Protein AF-0000000087385902 (afdb_homodimer)

pLDDT: mean 85.01, std 11.46, range [42.56, 97.0]

Organism: NCBI:txid433684

Nearest PDB structures (foldseek):
  7mq9-assembly1_LL  TM=7.886E-01  e=2.591E-05  Homo sapiens
  7z8j-assembly1_h  TM=7.420E-01  e=1.724E-04  Homo sapiens
  6zu5-assembly1_SGG  TM=7.483E-01  e=7.343E-04  Paranosema locustae
  4uuy-assembly1_A  TM=5.419E-01  e=6.455E-03  Saccharomyces cerevisiae
  4uuy-assembly1_B  TM=5.210E-01  e=1.260E-02  Saccharomyces cerevisiae

Foldseek 3Di:
DDPDDDDQADQECDADPRDFFQEWDDLDPQWIWTFFQSQKIFICGSVDHNHDTPDMAGHPPSFGWNYWDDPSPQKIWTKTQAQGKIWIDGNVDRYTDDMDRFDPPSGRWTFNYWDDDPFWIWTDTPPDIGIDGVNDPPD/DDDDDDDQADQECDAAPRDFFQEWDDLDPQWIWTFFQSQKIFICGSVDHNHDTPDMAGHPPSFGWNYWDDPSPQKIWTKTQAQGKIWIDGNVDRYTDDMDRFDPPSGRWTFNYWDDDPFWIWTDTPPDIGIDGVNDPPD

Sequence (278 aa):
MIGQLEFVCSLGSQFRRGAGVLDIVFETPFQLLTCGYDTFIRMWDLRLNPRKCVKEWEEPHDCTLYCIQTDGNHMIASGSSYYGVVRFWDKRQSKCLQYFQLCAHPVTSPVYCLQFSSSHLYAALANTLQTLDFSQSLFMIGQLEFVCSLGSQFRRGAGVLDIVFETPFQLLTCGYDTFIRMWDLRLNPRKCVKEWEEPHDCTLYCIQTDGNHMIASGSSYYGVVRFWDKRQSKCLQYFQLCAHPVTSPVYCLQFSSSHLYAALANTLQTLDFSQSLF

InterPro domains:
  IPR001680 WD40 repeat [PF00400] (52-90)
  IPR001680 WD40 repeat [SM00320] (8-45)
  IPR001680 WD40 repeat [SM00320] (50-90)
  IPR015943 WD40/YVTN repeat-like-containing domain superfamily [G3DSA:2.130.10.10] (16-135)
  IPR036322 WD40-repeat-containing domain superfamily [SSF50978] (18-127)
  IPR052301 SCF Complex F-box/Wd Repeat-Containing Protein [PTHR14381] (13-136)

Radius of gyration: 17.72 Å; Cα contacts (8 Å, |Δi|>4): 780; chains: 2; bounding box: 45×49×38 Å

Solvent-accessible surface area (backbone atoms only — not comparable to full-atom values): 14235 Å² total; per-residue (Å²): 97,71,56,49,77,41,83,70,42,48,74,46,86,81,44,50,87,78,37,42,43,35,22,63,40,70,64,45,101,50,30,38,35,36,26,6,57,50,16,36,37,35,31,32,42,67,89,48,66,47,78,50,64,76,45,69,35,65,45,91,77,71,46,31,27,37,19,53,38,66,76,69,70,55,43,36,40,36,16,20,55,50,44,22,29,37,38,33,33,38,72,92,47,70,56,76,68,48,75,44,68,74,46,90,58,87,29,73,36,30,20,37,27,58,46,74,56,98,47,35,38,35,37,30,31,47,41,35,35,33,33,33,39,39,69,57,58,52,111,102,66,57,49,78,42,84,72,43,46,72,45,84,80,44,50,86,77,34,43,43,37,23,62,39,71,63,45,101,48,30,36,37,37,25,6,58,49,15,36,38,35,30,32,40,68,87,50,65,47,76,50,65,77,43,69,34,65,46,92,78,71,45,30,26,37,19,52,38,64,76,71,69,55,43,35,40,36,17,20,55,50,44,22,30,37,37,33,32,37,73,90,48,69,55,77,68,48,74,44,68,76,47,92,56,88,30,75,37,30,18,35,26,58,47,74,56,99,50,35,37,36,38,29,30,47,42,34,34,32,32,33,38,40,72,56,56,52,110

Secondary structure (DSSP, 8-state):
--PEEEEEEE--SS-GGG--EEEEEEEETTEEEEEETTSEEEEEETTS-TTS-SEEEE-TT-PPEEEEEE-SSSEEEEEESSTTEEEEEETTSSSEEEEEES-TTT------EEEE-SSEEEEE-SSEEEEEE--S---/--PEEEEEEE--SS-GGG--EEEEEEEETTEEEEEETTSEEEEEETTS-TTS-SEEEE-TT-PPEEEEEE-SSSEEEEEESSTTEEEEEETTSSSEEEEEES-TTT------EEEE-SSEEEEE-SSEEEEEE--S---

Structure (mmCIF, N/CA/C/O backbone):
data_AF-0000000087385902-model_v1
#
loop_
_entity.id
_entity.type
_entity.pdbx_description
1 polymer 'F-box/WD repeat-containing protein 4'
#
loop_
_atom_site.group_PDB
_atom_site.id
_atom_site.type_symbol
_atom_site.label_atom_id
_atom_site.label_alt_id
_atom_site.label_comp_id
_atom_site.label_asym_id
_atom_site.label_entity_id
_atom_site.label_seq_id
_atom_site.pdbx_PDB_ins_code
_atom_site.Cartn_x
_atom_site.Cartn_y
_atom_site.Cartn_z
_atom_site.occupancy
_atom_site.B_iso_or_equiv
_atom_site.auth_seq_id
_atom_site.auth_comp_id
_atom_site.auth_asym_id
_atom_site.auth_atom_id
_atom_site.pdbx_PDB_model_num
ATOM 1 N N . MET A 1 1 ? 13.781 22.953 0.671 1 42.91 1 MET A N 1
ATOM 2 C CA . MET A 1 1 ? 12.734 22.328 -0.139 1 42.91 1 MET A CA 1
ATOM 3 C C . MET A 1 1 ? 11.508 22.016 0.708 1 42.91 1 MET A C 1
ATOM 5 O O . MET A 1 1 ? 11.547 21.109 1.552 1 42.91 1 MET A O 1
ATOM 9 N N . ILE A 1 2 ? 10.688 22.891 1.088 1 57.94 2 ILE A N 1
ATOM 10 C CA . ILE A 1 2 ? 9.852 22.906 2.285 1 57.94 2 ILE A CA 1
ATOM 11 C C . ILE A 1 2 ? 8.469 22.344 1.96 1 57.94 2 ILE A C 1
ATOM 13 O O . ILE A 1 2 ? 7.816 22.781 1.012 1 57.94 2 ILE A O 1
ATOM 17 N N . GLY A 1 3 ? 8.273 20.969 1.676 1 68.56 3 GLY A N 1
ATOM 18 C CA . GLY A 1 3 ? 6.902 20.5 1.551 1 68.56 3 GLY A CA 1
ATOM 19 C C . GLY A 1 3 ? 6.023 20.906 2.717 1 68.56 3 GLY A C 1
ATOM 20 O O . GLY A 1 3 ? 6.516 21.109 3.83 1 68.56 3 GLY A O 1
ATOM 21 N N . GLN A 1 4 ? 4.848 21.641 2.418 1 81.12 4 GLN A N 1
ATOM 22 C CA . GLN A 1 4 ? 3.883 22.016 3.449 1 81.12 4 GLN A CA 1
ATOM 23 C C . GLN A 1 4 ? 2.996 20.828 3.816 1 81.12 4 GLN A C 1
ATOM 25 O O . GLN A 1 4 ? 2.424 20.172 2.939 1 81.12 4 GLN A O 1
ATOM 30 N N . LEU A 1 5 ? 3.043 20.609 5.109 1 83.31 5 LEU A N 1
ATOM 31 C CA . LEU A 1 5 ? 2.201 19.547 5.641 1 83.31 5 LEU A CA 1
ATOM 32 C C . LEU A 1 5 ? 0.799 20.062 5.949 1 83.31 5 LEU A C 1
ATOM 34 O O . LEU A 1 5 ? 0.644 21.156 6.512 1 83.31 5 LEU A O 1
ATOM 38 N N . GLU A 1 6 ? -0.198 19.328 5.465 1 87.06 6 GLU A N 1
ATOM 39 C CA . GLU A 1 6 ? -1.583 19.688 5.75 1 87.06 6 GLU A CA 1
ATOM 40 C C . GLU A 1 6 ? -2.398 18.469 6.172 1 87.06 6 GLU A C 1
ATOM 42 O O . GLU A 1 6 ? -2.229 17.375 5.621 1 87.06 6 GLU A O 1
ATOM 47 N N . PHE A 1 7 ? -3.205 18.703 7.223 1 86.75 7 PHE A N 1
ATOM 48 C CA . PHE A 1 7 ? -4.191 17.703 7.617 1 86.75 7 PHE A CA 1
ATOM 49 C C . PHE A 1 7 ? -5.336 17.641 6.609 1 86.75 7 PHE A C 1
ATOM 51 O O . PHE A 1 7 ? -5.938 18.672 6.285 1 86.75 7 PHE A O 1
ATOM 58 N N . VAL A 1 8 ? -5.59 16.453 6.09 1 87.5 8 VAL A N 1
ATOM 59 C CA . VAL A 1 8 ? -6.656 16.344 5.102 1 87.5 8 VAL A CA 1
ATOM 60 C C . VAL A 1 8 ? -7.961 15.945 5.789 1 87.5 8 VAL A C 1
ATOM 62 O O . VAL A 1 8 ? -8.969 16.641 5.672 1 87.5 8 VAL A O 1
ATOM 65 N N . CYS A 1 9 ? -7.914 14.773 6.512 1 87 9 CYS A N 1
ATOM 66 C CA . CYS A 1 9 ? -9.117 14.336 7.207 1 87 9 CYS A CA 1
ATOM 67 C C . CYS A 1 9 ? -8.805 13.219 8.195 1 87 9 CYS A C 1
ATOM 69 O O . CYS A 1 9 ? -7.699 12.68 8.195 1 87 9 CYS A O 1
ATOM 71 N N . SER A 1 10 ? -9.836 13.016 9.055 1 87.56 10 SER A N 1
ATOM 72 C CA . SER A 1 10 ? -9.812 11.844 9.914 1 87.56 10 SER A CA 1
ATOM 73 C C . SER A 1 10 ? -10.453 10.641 9.234 1 87.56 10 SER A C 1
ATOM 75 O O . SER A 1 10 ? -11.469 10.773 8.555 1 87.56 10 SER A O 1
ATOM 77 N N . LEU A 1 11 ? -9.82 9.5 9.328 1 84.75 11 LEU A N 1
ATOM 78 C CA . LEU A 1 11 ? -10.328 8.297 8.672 1 84.75 11 LEU A CA 1
ATOM 79 C C . LEU A 1 11 ? -11.094 7.422 9.656 1 84.75 11 LEU A C 1
ATOM 81 O O . LEU A 1 11 ? -11.281 6.227 9.414 1 84.75 11 LEU A O 1
ATOM 85 N N . GLY A 1 12 ? -11.398 7.902 10.711 1 78.25 12 GLY A N 1
ATOM 86 C CA . GLY A 1 12 ? -12.18 7.176 11.695 1 78.25 12 GLY A CA 1
ATOM 87 C C . GLY A 1 12 ? -11.578 7.238 13.094 1 78.25 12 GLY A C 1
ATOM 88 O O . GLY A 1 12 ? -10.391 7.512 13.25 1 78.25 12 GLY A O 1
ATOM 89 N N . SER A 1 13 ? -12.281 7.121 14.156 1 75.75 13 SER A N 1
ATOM 90 C CA . SER A 1 13 ? -11.805 7.176 15.539 1 75.75 13 SER A CA 1
ATOM 91 C C . SER A 1 13 ? -12.266 5.961 16.328 1 75.75 13 SER A C 1
ATOM 93 O O . SER A 1 13 ? -11.68 5.625 17.359 1 75.75 13 SER A O 1
ATOM 95 N N . GLN A 1 14 ? -13.203 5.34 15.914 1 77.62 14 GLN A N 1
ATOM 96 C CA . GLN A 1 14 ? -13.742 4.223 16.688 1 77.62 14 GLN A CA 1
ATOM 97 C C . GLN A 1 14 ? -13.742 2.938 15.859 1 77.62 14 GLN A C 1
ATOM 99 O O . GLN A 1 14 ? -14.789 2.307 15.688 1 77.62 14 GLN A O 1
ATOM 104 N N . PHE A 1 15 ? -12.484 2.555 15.523 1 77.81 15 PHE A N 1
ATOM 105 C CA . PHE A 1 15 ? -12.398 1.356 14.695 1 77.81 15 PHE A CA 1
ATOM 106 C C . PHE A 1 15 ? -12.516 0.099 15.555 1 77.81 15 PHE A C 1
ATOM 108 O O . PHE A 1 15 ? -12.055 0.074 16.703 1 77.81 15 PHE A O 1
ATOM 115 N N . ARG A 1 16 ? -13.086 -0.771 14.906 1 73.75 16 ARG A N 1
ATOM 116 C CA . ARG A 1 16 ? -13.102 -2.098 15.516 1 73.75 16 ARG A CA 1
ATOM 117 C C . ARG A 1 16 ? -11.688 -2.631 15.711 1 73.75 16 ARG A C 1
ATOM 119 O O . ARG A 1 16 ? -10.812 -2.42 14.867 1 73.75 16 ARG A O 1
ATOM 126 N N . ARG A 1 17 ? -11.328 -3.094 16.844 1 69.12 17 ARG A N 1
ATOM 127 C CA . ARG A 1 17 ? -10.039 -3.691 17.188 1 69.12 17 ARG A CA 1
ATOM 128 C C . ARG A 1 17 ? -8.992 -2.619 17.453 1 69.12 17 ARG A C 1
ATOM 130 O O . ARG A 1 17 ? -7.793 -2.904 17.469 1 69.12 17 ARG A O 1
ATOM 137 N N . GLY A 1 18 ? -9.328 -1.421 17.562 1 65.62 18 GLY A N 1
ATOM 138 C CA . GLY A 1 18 ? -8.477 -0.339 18.031 1 65.62 18 GLY A CA 1
ATOM 139 C C . GLY A 1 18 ? -7.527 0.182 16.969 1 65.62 18 GLY A C 1
ATOM 140 O O . GLY A 1 18 ? -6.789 1.142 17.203 1 65.62 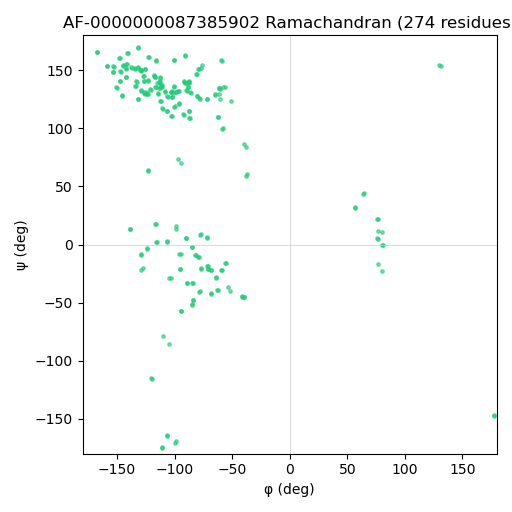18 GLY A O 1
ATOM 141 N N . ALA A 1 19 ? -7.266 -0.594 16.047 1 66.31 19 ALA A N 1
ATOM 142 C CA . ALA A 1 19 ? -6.391 -0.125 14.977 1 66.31 19 ALA A CA 1
ATOM 143 C C . ALA A 1 19 ? -7.152 0.007 13.664 1 66.31 19 ALA A C 1
ATOM 145 O O . ALA A 1 19 ? -8.008 -0.824 13.352 1 66.31 19 ALA A O 1
ATOM 146 N N . GLY A 1 20 ? -6.773 1.18 12.875 1 79.5 20 GLY A N 1
ATOM 147 C CA . GLY A 1 20 ? -7.758 1.452 11.844 1 79.5 20 GLY A CA 1
ATOM 148 C C . GLY A 1 20 ? -7.25 1.162 10.445 1 79.5 20 GLY A C 1
ATOM 149 O O . GLY A 1 20 ? -7.672 0.189 9.812 1 79.5 20 GLY A O 1
ATOM 150 N N . VAL A 1 21 ? -6.371 2.166 9.82 1 87.88 21 VAL A N 1
ATOM 151 C CA . VAL A 1 21 ? -6.176 2.131 8.375 1 87.88 21 VAL A CA 1
ATOM 152 C C . VAL A 1 21 ? -4.816 1.512 8.047 1 87.88 21 VAL A C 1
ATOM 154 O O . VAL A 1 21 ? -3.803 1.876 8.648 1 87.88 21 VAL A O 1
ATOM 157 N N . LEU A 1 22 ? -4.824 0.513 7.195 1 91.75 22 LEU A N 1
ATOM 158 C CA . LEU A 1 22 ? -3.584 -0.114 6.746 1 91.75 22 LEU A CA 1
ATOM 159 C C . LEU A 1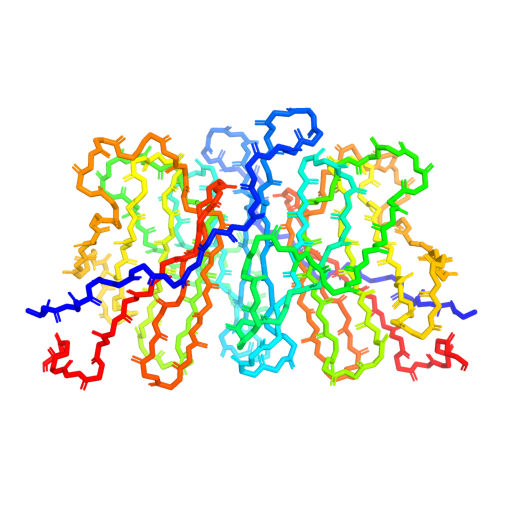 22 ? -3.238 0.319 5.324 1 91.75 22 LEU A C 1
ATOM 161 O O . LEU A 1 22 ? -2.064 0.363 4.953 1 91.75 22 LEU A O 1
ATOM 165 N N . ASP A 1 23 ? -4.242 0.616 4.586 1 94.88 23 ASP A N 1
ATOM 166 C CA . ASP A 1 23 ? -4.02 1.005 3.199 1 94.88 23 ASP A CA 1
ATOM 167 C C . ASP A 1 23 ? -5.133 1.923 2.699 1 94.88 23 ASP A C 1
ATOM 169 O O . ASP A 1 23 ? -6.262 1.859 3.189 1 94.88 23 ASP A O 1
ATOM 173 N N . ILE A 1 24 ? -4.773 2.766 1.712 1 94.25 24 ILE A N 1
ATOM 174 C CA . ILE A 1 24 ? -5.727 3.674 1.084 1 94.25 24 ILE A CA 1
ATOM 175 C C . ILE A 1 24 ? -5.512 3.684 -0.427 1 94.25 24 ILE A C 1
ATOM 177 O O . ILE A 1 24 ? -4.41 3.398 -0.906 1 94.25 24 ILE A O 1
ATOM 181 N N . VAL A 1 25 ? -6.531 3.941 -1.099 1 95.38 25 VAL A N 1
ATOM 182 C CA . VAL A 1 25 ? -6.422 4.148 -2.539 1 95.38 25 VAL A CA 1
ATOM 183 C C . VAL A 1 25 ? -7.504 5.121 -3.006 1 95.38 25 VAL A C 1
ATOM 185 O O . VAL A 1 25 ? -8.656 5.02 -2.592 1 95.38 25 VAL A O 1
ATOM 188 N N . PHE A 1 26 ? -7.098 6.043 -3.826 1 93.12 26 PHE A N 1
ATOM 189 C CA . PHE A 1 26 ? -8.07 6.984 -4.367 1 93.12 26 PHE A CA 1
ATOM 190 C C . PHE A 1 26 ? -8.836 6.367 -5.531 1 93.12 26 PHE A C 1
ATOM 192 O O . PHE A 1 26 ? -8.227 5.863 -6.48 1 93.12 26 PHE A O 1
ATOM 199 N N . GLU A 1 27 ? -10.062 6.445 -5.41 1 93.94 27 GLU A N 1
ATOM 200 C CA . GLU A 1 27 ? -10.922 6.086 -6.535 1 93.94 27 GLU A CA 1
ATOM 201 C C . GLU A 1 27 ? -11.086 7.262 -7.5 1 93.94 27 GLU A C 1
ATOM 203 O O . GLU A 1 27 ? -11.062 7.078 -8.719 1 93.94 27 GLU A O 1
ATOM 208 N N . THR A 1 28 ? -11.367 8.352 -6.98 1 92.75 28 THR A N 1
ATOM 209 C CA . THR A 1 28 ? -11.367 9.664 -7.621 1 92.75 28 THR A CA 1
ATOM 210 C C . THR A 1 28 ? -10.617 10.68 -6.77 1 92.75 28 THR A C 1
ATOM 212 O O . THR A 1 28 ? -10.227 10.391 -5.641 1 92.75 28 THR A O 1
ATOM 215 N N . PRO A 1 29 ? -10.344 11.852 -7.293 1 88.69 29 PRO A N 1
ATOM 216 C CA . PRO A 1 29 ? -9.625 12.836 -6.48 1 88.69 29 PRO A CA 1
ATOM 217 C C . PRO A 1 29 ? -10.328 13.141 -5.164 1 88.69 29 PRO A C 1
ATOM 219 O O . PRO A 1 29 ? -9.695 13.617 -4.215 1 88.69 29 PRO A O 1
ATOM 222 N N . PHE A 1 30 ? -11.594 12.758 -5.078 1 90.56 30 PHE A N 1
ATOM 223 C CA . PHE A 1 30 ? -12.312 13.125 -3.865 1 90.56 30 PHE A CA 1
ATOM 224 C C . PHE A 1 30 ? -12.898 11.891 -3.186 1 90.56 30 PHE A C 1
ATOM 226 O O . PHE A 1 30 ? -13.539 12 -2.141 1 90.56 30 PHE A O 1
ATOM 233 N N . GLN A 1 31 ? -12.734 10.805 -3.775 1 92.75 31 GLN A N 1
ATOM 234 C CA . GLN A 1 31 ? -13.211 9.562 -3.182 1 92.75 31 GLN A CA 1
ATOM 235 C C . GLN A 1 31 ? -12.055 8.641 -2.814 1 92.75 31 GLN A C 1
ATOM 237 O O . GLN A 1 31 ? -11.195 8.352 -3.652 1 92.75 31 GLN A O 1
ATOM 242 N N . LEU A 1 32 ? -12.156 8.195 -1.541 1 93.5 32 LEU A N 1
ATOM 243 C CA . LEU A 1 32 ? -11.055 7.422 -0.985 1 93.5 32 LEU A CA 1
ATOM 244 C C . LEU A 1 32 ? -11.547 6.09 -0.427 1 93.5 32 LEU A C 1
ATOM 246 O O . LEU A 1 32 ? -12.578 6.039 0.25 1 93.5 32 LEU A O 1
ATOM 250 N N . LEU A 1 33 ? -10.875 5.043 -0.81 1 95.19 33 LEU A N 1
ATOM 251 C CA . LEU A 1 33 ? -11.133 3.736 -0.212 1 95.19 33 LEU A CA 1
ATOM 252 C C . LEU A 1 33 ? -10.078 3.404 0.838 1 95.19 33 LEU A C 1
ATOM 254 O O . LEU A 1 33 ? -8.891 3.672 0.639 1 95.19 33 LEU A O 1
ATOM 258 N N . THR A 1 34 ? -10.469 2.896 1.959 1 94.12 34 THR A N 1
ATOM 259 C CA . THR A 1 34 ? -9.547 2.486 3.016 1 94.12 34 THR A CA 1
ATOM 260 C C . THR A 1 34 ? -9.859 1.067 3.482 1 94.12 34 THR A C 1
ATOM 262 O O . THR A 1 34 ? -10.977 0.575 3.287 1 94.12 34 THR A O 1
ATOM 265 N N . CYS A 1 35 ? -8.852 0.41 3.902 1 94.44 35 CYS A N 1
ATOM 266 C CA . CYS A 1 35 ? -9.008 -0.879 4.566 1 94.44 35 CYS A CA 1
ATOM 267 C C . CYS A 1 35 ? -8.023 -1.018 5.723 1 94.44 35 CYS A C 1
ATOM 269 O O . CYS A 1 35 ? -7.086 -0.226 5.848 1 94.44 35 CYS A O 1
ATOM 271 N N . GLY A 1 36 ? -8.367 -2.074 6.57 1 93.62 36 GLY A N 1
ATOM 272 C CA . GLY A 1 36 ? -7.422 -2.225 7.668 1 93.62 36 GLY A CA 1
ATOM 273 C C . GLY A 1 36 ? -7.812 -3.318 8.641 1 93.62 36 GLY A C 1
ATOM 274 O O . GLY A 1 36 ? -8.344 -4.355 8.242 1 93.62 36 GLY A O 1
ATOM 275 N N . TYR A 1 37 ? -7.445 -3.008 9.875 1 90.12 37 TYR A N 1
ATOM 276 C CA . TYR A 1 37 ? -7.523 -3.992 10.945 1 90.12 37 TYR A CA 1
ATOM 277 C C . TYR A 1 37 ? -8.977 -4.281 11.32 1 90.12 37 TYR A C 1
ATOM 279 O O . TYR A 1 37 ? -9.289 -5.355 11.836 1 90.12 37 TYR A O 1
ATOM 287 N N . ASP A 1 38 ? -9.836 -3.402 11 1 88.38 38 ASP A N 1
ATOM 288 C CA . ASP A 1 38 ? -11.219 -3.568 11.445 1 88.38 38 ASP A CA 1
ATOM 289 C C . ASP A 1 38 ? -12 -4.465 10.484 1 88.38 38 ASP A C 1
ATOM 291 O O . ASP A 1 38 ? -13.195 -4.68 10.664 1 88.38 38 ASP A O 1
ATOM 295 N N . THR A 1 39 ? -11.422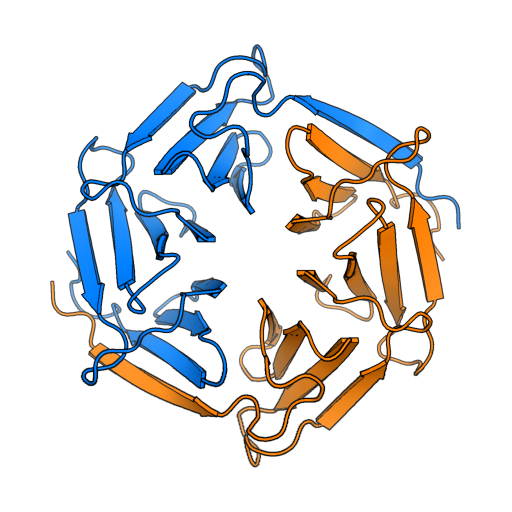 -4.93 9.406 1 92.38 39 THR A N 1
ATOM 296 C CA . THR A 1 39 ? -11.953 -5.926 8.477 1 92.38 39 THR A CA 1
ATOM 297 C C . THR A 1 39 ? -13.008 -5.309 7.566 1 92.38 39 THR A C 1
ATOM 299 O O . THR A 1 39 ? -13.875 -6.016 7.043 1 92.38 39 THR A O 1
ATOM 302 N N . PHE A 1 40 ? -12.945 -4.02 7.445 1 91.56 40 PHE A N 1
ATOM 303 C CA . PHE A 1 40 ? -13.875 -3.324 6.562 1 91.56 40 PHE A CA 1
ATOM 304 C C . PHE A 1 40 ? -13.125 -2.617 5.438 1 91.56 40 PHE A C 1
ATOM 306 O O . PHE A 1 40 ? -12.008 -2.129 5.637 1 91.56 40 PHE A O 1
ATOM 313 N N . ILE A 1 41 ? -13.773 -2.623 4.363 1 94.88 41 ILE A N 1
ATOM 314 C CA . ILE A 1 41 ? -13.461 -1.63 3.34 1 94.88 41 ILE A CA 1
ATOM 315 C C . ILE A 1 41 ? -14.422 -0.45 3.457 1 94.88 41 ILE A C 1
ATOM 317 O O . ILE A 1 41 ? -15.633 -0.64 3.6 1 94.88 41 ILE A O 1
ATOM 321 N N . ARG A 1 42 ? -13.898 0.727 3.449 1 93.06 42 ARG A N 1
ATOM 322 C CA . ARG A 1 42 ? -14.742 1.912 3.551 1 93.06 42 ARG A CA 1
ATOM 323 C C . ARG A 1 42 ? -14.461 2.883 2.406 1 93.06 42 ARG A C 1
ATOM 325 O O . ARG A 1 42 ? -13.312 3.062 2.006 1 93.06 42 ARG A O 1
ATOM 332 N N . MET A 1 43 ? -15.531 3.461 1.92 1 93.06 43 MET A N 1
ATOM 333 C CA . MET A 1 43 ? -15.438 4.543 0.943 1 93.06 43 MET A CA 1
ATOM 334 C C . MET A 1 43 ? -15.758 5.887 1.588 1 93.06 43 MET A C 1
ATOM 336 O O . MET A 1 43 ? -16.797 6.035 2.242 1 93.06 43 MET A O 1
ATOM 340 N N . TRP A 1 44 ? -14.82 6.812 1.391 1 91.62 44 TRP A N 1
ATOM 341 C CA . TRP A 1 44 ? -14.961 8.156 1.94 1 91.62 44 TRP A CA 1
ATOM 342 C C . TRP A 1 44 ? -15.133 9.188 0.827 1 91.62 44 TRP A C 1
ATOM 344 O O . TRP A 1 44 ? -14.5 9.086 -0.225 1 91.62 44 TRP A O 1
ATOM 354 N N . ASP A 1 45 ? -16.016 10.133 1.056 1 91.94 45 ASP A N 1
ATOM 355 C CA . ASP A 1 45 ? -16.094 11.344 0.24 1 91.94 45 ASP A CA 1
ATOM 356 C C . ASP A 1 45 ? -15.461 12.531 0.965 1 91.94 45 ASP A C 1
ATOM 358 O O . ASP A 1 45 ? -16.016 13.031 1.943 1 91.94 45 ASP A O 1
ATOM 362 N N . LEU A 1 46 ? -14.359 12.961 0.461 1 86.69 46 LEU A N 1
ATOM 363 C CA . LEU A 1 46 ? -13.555 13.953 1.161 1 86.69 46 LEU A CA 1
ATOM 364 C C . LEU A 1 46 ? -14.234 15.32 1.125 1 86.69 46 LEU A C 1
ATOM 366 O O . LEU A 1 46 ? -13.859 16.219 1.876 1 86.69 46 LEU A O 1
ATOM 370 N N . ARG A 1 47 ? -15.172 15.492 0.21 1 86.19 47 ARG A N 1
ATOM 371 C CA . ARG A 1 47 ? -15.922 16.75 0.123 1 86.19 47 ARG A CA 1
ATOM 372 C C . ARG A 1 47 ? -16.984 16.828 1.207 1 86.19 47 ARG A C 1
ATOM 374 O O . ARG A 1 47 ? -17.484 17.906 1.521 1 86.19 47 ARG A O 1
ATOM 381 N N . LEU A 1 48 ? -17.312 15.68 1.707 1 82.06 48 LEU A N 1
ATOM 382 C CA . LEU A 1 48 ? -18.344 15.594 2.729 1 82.06 48 LEU A CA 1
ATOM 383 C C . LEU A 1 48 ? -17.734 15.484 4.121 1 82.06 48 LEU A C 1
ATOM 385 O O . LEU A 1 48 ? -16.516 15.578 4.273 1 82.06 48 LEU A O 1
ATOM 389 N N . ASN A 1 49 ? -18.578 15.195 5.199 1 65.31 49 ASN A N 1
ATOM 390 C CA . ASN A 1 49 ? -18.078 15.016 6.559 1 65.31 49 ASN A CA 1
ATOM 391 C C . ASN A 1 49 ? -17.125 13.828 6.652 1 65.31 49 ASN A C 1
ATOM 393 O O . ASN A 1 49 ? -17.531 12.68 6.551 1 65.31 49 ASN A O 1
ATOM 397 N N . PRO A 1 50 ? -15.867 14.102 6.848 1 64.25 50 PRO A N 1
ATOM 398 C CA . PRO A 1 50 ? -14.859 13.039 6.77 1 64.25 50 PRO A CA 1
ATOM 399 C C . PRO A 1 50 ? -14.922 12.078 7.957 1 64.25 50 PRO A C 1
ATOM 401 O O . PRO A 1 50 ? -14.203 11.086 7.988 1 64.25 50 PRO A O 1
ATOM 404 N N . ARG A 1 51 ? -15.953 12.234 8.852 1 69.94 51 ARG A N 1
ATOM 405 C CA . ARG A 1 51 ? -16.031 11.305 9.977 1 69.94 51 ARG A CA 1
ATOM 406 C C . ARG A 1 51 ? -16.953 10.133 9.656 1 69.94 51 ARG A C 1
ATOM 408 O O . ARG A 1 51 ? -16.969 9.133 10.383 1 69.94 51 ARG A O 1
ATOM 415 N N . LYS A 1 52 ? -17.625 10.266 8.5 1 80.56 52 LYS A N 1
ATOM 416 C CA . LYS A 1 52 ? -18.531 9.18 8.109 1 80.56 52 LYS A CA 1
ATOM 417 C C . LYS A 1 52 ? -18.203 8.68 6.707 1 80.56 52 LYS A C 1
ATOM 419 O O . LYS A 1 52 ? -18.094 9.477 5.773 1 80.56 52 LYS A O 1
ATOM 424 N N . CYS A 1 53 ? -18.078 7.375 6.691 1 85.38 53 CYS A N 1
ATOM 425 C CA . CYS A 1 53 ? -17.828 6.816 5.367 1 85.38 53 CYS A CA 1
ATOM 426 C C . CYS A 1 53 ? -19.109 6.73 4.555 1 85.38 53 CYS A C 1
ATOM 428 O O . CYS A 1 53 ? -20.203 6.645 5.117 1 85.38 53 CYS A O 1
ATOM 430 N N . VAL A 1 54 ? -19.094 6.809 3.227 1 89 54 VAL A N 1
ATOM 431 C CA . VAL A 1 54 ? -20.219 6.793 2.301 1 89 54 VAL A CA 1
ATOM 432 C C . VAL A 1 54 ? -20.719 5.363 2.121 1 89 54 VAL A C 1
ATOM 434 O O . VAL A 1 54 ? -21.922 5.129 2.018 1 89 54 VAL A O 1
ATOM 437 N N . LYS A 1 55 ? -19.828 4.461 2.045 1 92 55 LYS A N 1
ATOM 438 C CA . LYS A 1 55 ? -20.125 3.047 1.828 1 92 55 LYS A CA 1
ATOM 439 C C . LYS A 1 55 ? -19.094 2.166 2.533 1 92 55 LYS A C 1
ATOM 441 O O . LYS A 1 55 ? -17.938 2.578 2.732 1 92 55 LYS A O 1
ATOM 446 N N . GLU A 1 56 ? -19.562 1.019 2.934 1 91.56 56 GLU A N 1
ATOM 447 C CA . GLU A 1 56 ? -18.641 0.103 3.588 1 91.56 56 GLU A CA 1
ATOM 448 C C . GLU A 1 56 ? -18.922 -1.346 3.201 1 91.56 56 GLU A C 1
ATOM 450 O O . GLU A 1 56 ? -20.062 -1.696 2.891 1 91.56 56 GLU A O 1
ATOM 455 N N . TRP A 1 57 ? -17.906 -2.174 3.072 1 93.19 57 TRP A N 1
ATOM 456 C CA . TRP A 1 57 ? -17.953 -3.609 2.818 1 93.19 57 TRP A CA 1
ATOM 457 C C . TRP A 1 57 ? -17.25 -4.383 3.93 1 93.19 57 TRP A C 1
ATOM 459 O O . TRP A 1 57 ? -16.141 -4.027 4.336 1 93.19 57 TRP A O 1
ATOM 469 N N . GLU A 1 58 ? -17.875 -5.398 4.379 1 89.44 58 GLU A N 1
ATOM 470 C CA . GLU A 1 58 ? -17.297 -6.184 5.457 1 89.44 58 GLU A CA 1
ATOM 471 C C . GLU A 1 58 ? -16.688 -7.48 4.93 1 89.44 58 GLU A C 1
ATOM 473 O O . GLU A 1 58 ? -17.312 -8.188 4.133 1 89.44 58 GLU A O 1
ATOM 478 N N . GLU A 1 59 ? -15.461 -7.711 5.363 1 88.12 59 GLU A N 1
ATOM 479 C CA . GLU A 1 59 ? -14.82 -8.984 5.059 1 88.12 59 GLU A CA 1
ATOM 480 C C . GLU A 1 59 ? -15.547 -10.148 5.734 1 88.12 59 GLU A C 1
ATOM 482 O O . GLU A 1 59 ? -15.781 -10.117 6.941 1 88.12 59 GLU A O 1
ATOM 487 N N . PRO A 1 60 ? -15.891 -11.18 5.055 1 84.94 60 PRO A N 1
ATOM 488 C CA . PRO A 1 60 ? -16.797 -12.219 5.555 1 84.94 60 PRO A CA 1
ATOM 489 C C . PRO A 1 60 ? -16.188 -13.047 6.68 1 84.94 60 PRO A C 1
ATOM 491 O O . PRO A 1 60 ? -16.906 -13.695 7.441 1 84.94 60 PRO A O 1
ATOM 494 N N . HIS A 1 61 ? -14.898 -13.148 6.883 1 86.31 61 HIS A N 1
ATOM 495 C CA . HIS A 1 61 ? -14.266 -14.039 7.848 1 86.31 61 HIS A CA 1
ATOM 496 C C . HIS A 1 61 ? -13.516 -13.25 8.922 1 86.31 61 HIS A C 1
ATOM 498 O O . HIS A 1 61 ? -12.609 -13.781 9.562 1 86.31 61 HIS A O 1
ATOM 504 N N . ASP A 1 62 ? -13.789 -12.008 9.07 1 83.06 62 ASP A N 1
ATOM 505 C CA . ASP A 1 62 ? -13.195 -11.133 10.078 1 83.06 62 ASP A CA 1
ATOM 506 C C . ASP A 1 62 ? -11.672 -11.117 9.961 1 83.06 62 ASP A C 1
ATOM 508 O O . ASP A 1 62 ? -10.969 -11.109 10.969 1 83.06 62 ASP A O 1
ATOM 512 N N . CYS A 1 63 ? -11.242 -11.281 8.734 1 87 63 CYS A N 1
ATOM 513 C CA . CYS A 1 63 ? -9.812 -11.211 8.469 1 87 63 CYS A CA 1
ATOM 514 C C . CYS A 1 63 ? -9.383 -9.781 8.164 1 87 63 CYS A C 1
ATOM 516 O O . CYS A 1 63 ? -10.07 -9.062 7.434 1 87 63 CYS A O 1
ATOM 518 N N . THR A 1 64 ? -8.359 -9.422 8.812 1 92.62 64 THR A N 1
ATOM 519 C CA . THR A 1 64 ? -7.785 -8.117 8.539 1 92.62 64 THR A CA 1
ATOM 520 C C . THR A 1 64 ? -7.426 -7.98 7.059 1 92.62 64 THR A C 1
ATOM 522 O O . THR A 1 64 ? -6.883 -8.914 6.461 1 92.62 64 THR A O 1
ATOM 525 N N . LEU A 1 65 ? -7.766 -6.836 6.48 1 94.5 65 LEU A N 1
ATOM 526 C CA . LEU A 1 65 ? -7.391 -6.527 5.105 1 94.5 65 LEU A CA 1
ATOM 527 C C . LEU A 1 65 ? -6.117 -5.688 5.066 1 94.5 65 LEU A C 1
ATOM 529 O O . LEU A 1 65 ? -6.098 -4.555 5.555 1 94.5 65 LEU A O 1
ATOM 533 N N . TYR A 1 66 ? -5.168 -6.211 4.414 1 94.12 66 TYR A N 1
ATOM 534 C CA . TYR A 1 66 ? -3.838 -5.609 4.461 1 94.12 66 TYR A CA 1
ATOM 535 C C . TYR A 1 66 ? -3.67 -4.57 3.361 1 94.12 66 TYR A C 1
ATOM 537 O O . TYR A 1 66 ? -2.934 -3.594 3.529 1 94.12 66 TYR A O 1
ATOM 545 N N . CYS A 1 67 ? -4.285 -4.816 2.275 1 96.38 67 CYS A N 1
ATOM 546 C CA . CYS A 1 67 ? -4.109 -3.912 1.147 1 96.38 67 CYS A CA 1
ATOM 547 C C . CYS A 1 67 ? -5.379 -3.84 0.304 1 96.38 67 CYS A C 1
ATOM 549 O O . CYS A 1 67 ? -6.242 -4.711 0.402 1 96.38 67 CYS A O 1
ATOM 551 N N . ILE A 1 68 ? -5.457 -2.781 -0.473 1 97 68 ILE A N 1
ATOM 552 C CA . ILE A 1 68 ? -6.637 -2.529 -1.296 1 97 68 ILE A CA 1
ATOM 553 C C . ILE A 1 68 ? -6.223 -1.822 -2.586 1 97 68 ILE A C 1
ATOM 555 O O . ILE A 1 68 ? -5.305 -1 -2.582 1 97 68 ILE A O 1
ATOM 559 N N . GLN A 1 69 ? -6.836 -2.189 -3.633 1 96.25 69 GLN A N 1
ATOM 560 C CA . GLN A 1 69 ? -6.676 -1.527 -4.922 1 96.25 69 GLN A CA 1
ATOM 561 C C . GLN A 1 69 ? -8.008 -1.456 -5.672 1 96.25 69 GLN A C 1
ATOM 563 O O . GLN A 1 69 ? -8.922 -2.234 -5.398 1 96.25 69 GLN A O 1
ATOM 568 N N . THR A 1 70 ? -8.086 -0.475 -6.562 1 95.25 70 THR A N 1
ATOM 569 C CA . THR A 1 70 ? -9.266 -0.325 -7.406 1 95.25 70 THR A CA 1
ATOM 570 C C . THR A 1 70 ? -8.867 -0.287 -8.883 1 95.25 70 THR A C 1
ATOM 572 O O . THR A 1 70 ? -7.797 0.206 -9.234 1 95.25 70 THR A O 1
ATOM 575 N N . ASP A 1 71 ? -9.758 -0.735 -9.711 1 89.12 71 ASP A N 1
ATOM 576 C CA . ASP A 1 71 ? -9.484 -0.682 -11.141 1 89.12 71 ASP A CA 1
ATOM 577 C C . ASP A 1 71 ? -9.977 0.633 -11.742 1 89.12 71 ASP A C 1
ATOM 579 O O . ASP A 1 71 ? -9.938 0.818 -12.961 1 89.12 71 ASP A O 1
ATOM 583 N N . GLY A 1 72 ? -10.445 1.503 -10.852 1 89.5 72 GLY A N 1
ATOM 584 C CA . GLY A 1 72 ? -10.953 2.785 -11.312 1 89.5 72 GLY A CA 1
ATOM 585 C C . GLY A 1 72 ? -12.375 2.711 -11.836 1 89.5 72 GLY A C 1
ATOM 586 O O . GLY A 1 72 ? -12.922 3.713 -12.297 1 89.5 72 GLY A O 1
ATOM 587 N N . ASN A 1 73 ? -12.906 1.542 -11.797 1 89.31 73 ASN A N 1
ATOM 588 C CA . ASN A 1 73 ? -14.281 1.321 -12.227 1 89.31 73 ASN A CA 1
ATOM 589 C C . ASN A 1 73 ? -15.133 0.754 -11.094 1 89.31 73 ASN A C 1
ATOM 591 O O . ASN A 1 73 ? -15.289 1.391 -10.047 1 89.31 73 ASN A O 1
ATOM 595 N N . HIS A 1 74 ? -15.617 -0.471 -11.25 1 89.38 74 HIS A N 1
ATOM 596 C CA . HIS A 1 74 ? -16.531 -0.993 -10.25 1 89.38 74 HIS A CA 1
ATOM 597 C C . HIS A 1 74 ? -15.867 -2.049 -9.375 1 89.38 74 HIS A C 1
ATOM 599 O O . HIS A 1 74 ? -16.469 -2.541 -8.414 1 89.38 74 HIS A O 1
ATOM 605 N N . MET A 1 75 ? -14.672 -2.293 -9.594 1 89.69 75 MET A N 1
ATOM 606 C CA . MET A 1 75 ? -14.07 -3.443 -8.93 1 89.69 75 MET A CA 1
ATOM 607 C C . MET A 1 75 ? -13.047 -2.992 -7.891 1 89.69 75 MET A C 1
ATOM 609 O O . MET A 1 75 ? -12.25 -2.086 -8.148 1 89.69 75 MET A O 1
ATOM 613 N N . ILE A 1 76 ? -13.117 -3.605 -6.762 1 95.06 76 ILE A N 1
ATOM 614 C CA . ILE A 1 76 ? -12.133 -3.453 -5.695 1 95.06 76 ILE A CA 1
ATOM 615 C C . ILE A 1 76 ? -11.43 -4.785 -5.445 1 95.06 76 ILE A C 1
ATOM 617 O O . ILE A 1 76 ? -12.07 -5.84 -5.445 1 95.06 76 ILE A O 1
ATOM 621 N N . ALA A 1 77 ? -10.172 -4.766 -5.312 1 95.62 77 ALA A N 1
ATOM 622 C CA . ALA A 1 77 ? -9.414 -5.938 -4.879 1 95.62 77 ALA A CA 1
ATOM 623 C C . ALA A 1 77 ? -8.789 -5.711 -3.504 1 95.62 77 ALA A C 1
ATOM 625 O O . ALA A 1 77 ? -8.266 -4.629 -3.227 1 95.62 77 ALA A O 1
ATOM 626 N N . SER A 1 78 ? -8.883 -6.625 -2.631 1 96.44 78 SER A N 1
ATOM 627 C CA . SER A 1 78 ? -8.266 -6.551 -1.312 1 96.44 78 SER A CA 1
ATOM 628 C C . SER A 1 78 ? -7.453 -7.805 -1.01 1 96.44 78 SER A C 1
ATOM 630 O O . SER A 1 78 ? -7.715 -8.867 -1.57 1 96.44 78 SER A O 1
ATOM 632 N N . GLY A 1 79 ? -6.418 -7.602 -0.205 1 95.75 79 GLY A N 1
ATOM 633 C CA . GLY A 1 79 ? -5.605 -8.711 0.255 1 95.75 79 GLY A CA 1
ATOM 634 C C . GLY A 1 79 ? -5.723 -8.961 1.747 1 95.75 79 GLY A C 1
ATOM 635 O O . GLY A 1 79 ? -5.789 -8.016 2.537 1 95.75 79 GLY A O 1
ATOM 636 N N . SER A 1 80 ? -5.684 -10.188 2.088 1 92.44 80 SER A N 1
ATOM 637 C CA . SER A 1 80 ? -5.871 -10.555 3.488 1 92.44 80 SER A CA 1
ATOM 638 C C . SER A 1 80 ? -4.539 -10.617 4.23 1 92.44 80 SER A C 1
ATOM 640 O O . SER A 1 80 ? -3.48 -10.711 3.607 1 92.44 80 SER A O 1
ATOM 642 N N . SER A 1 81 ? -4.723 -10.578 5.613 1 89.06 81 SER A N 1
ATOM 643 C CA . SER A 1 81 ? -3.543 -10.625 6.477 1 89.06 81 SER A CA 1
ATOM 644 C C . SER A 1 81 ? -3.023 -12.055 6.617 1 89.06 81 SER A C 1
ATOM 646 O O . SER A 1 81 ? -1.913 -12.266 7.109 1 89.06 81 SER A O 1
ATOM 648 N N . TYR A 1 82 ? -3.865 -12.992 6.133 1 84.25 82 TYR A N 1
ATOM 649 C CA . TYR A 1 82 ? -3.441 -14.383 6.266 1 84.25 82 TYR A CA 1
ATOM 650 C C . TYR A 1 82 ? -3.83 -15.195 5.035 1 84.25 82 TYR A C 1
ATOM 652 O O . TYR A 1 82 ? -4.738 -14.812 4.293 1 84.25 82 TYR A O 1
ATOM 660 N N . TYR A 1 83 ? -3.074 -16.219 4.727 1 82.38 83 TYR A N 1
ATOM 661 C CA . TYR A 1 83 ? -3.396 -17.312 3.809 1 82.38 83 TYR A CA 1
ATOM 662 C C . TYR A 1 83 ? -3.26 -16.859 2.359 1 82.38 83 TYR A C 1
ATOM 664 O O . TYR A 1 83 ? -3.742 -17.531 1.444 1 82.38 83 TYR A O 1
ATOM 672 N N . GLY A 1 84 ? -2.805 -15.664 2.143 1 89.19 84 GLY A N 1
ATOM 673 C CA . GLY A 1 84 ? -2.572 -15.242 0.772 1 89.19 84 GLY A CA 1
ATOM 674 C C . GLY A 1 84 ? -3.844 -15.164 -0.052 1 89.19 84 GLY A C 1
ATOM 675 O O . GLY A 1 84 ? -3.883 -15.641 -1.188 1 89.19 84 GLY A O 1
ATOM 676 N N . VAL A 1 85 ? -4.852 -14.594 0.541 1 90.94 85 VAL A N 1
ATOM 677 C CA . VAL A 1 85 ? -6.156 -14.555 -0.117 1 90.94 85 VAL A CA 1
ATOM 678 C C . VAL A 1 85 ? -6.398 -13.164 -0.696 1 90.94 85 VAL A C 1
ATOM 680 O O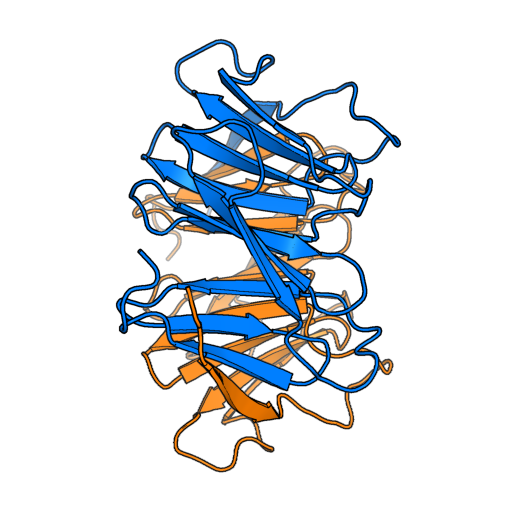 . VAL A 1 85 ? -6.188 -12.156 -0.016 1 90.94 85 VAL A O 1
ATOM 683 N N . VAL A 1 86 ? -6.805 -13.195 -1.98 1 93.25 86 VAL A N 1
ATOM 684 C CA . VAL A 1 86 ? -7.273 -11.984 -2.633 1 93.25 86 VAL A CA 1
ATOM 685 C C . VAL A 1 86 ? -8.789 -12.055 -2.836 1 93.25 86 VAL A C 1
ATOM 687 O O . VAL A 1 86 ? -9.312 -13.07 -3.291 1 93.25 86 VAL A O 1
ATOM 690 N N . ARG A 1 87 ? -9.445 -10.984 -2.457 1 93.62 87 ARG A N 1
ATOM 691 C CA . ARG A 1 87 ? -10.891 -10.906 -2.645 1 93.62 87 ARG A CA 1
ATOM 692 C C . ARG A 1 87 ? -11.258 -9.773 -3.596 1 93.62 87 ARG A C 1
ATOM 694 O O . ARG A 1 87 ? -10.656 -8.695 -3.545 1 93.62 87 ARG A O 1
ATOM 701 N N . PHE A 1 88 ? -12.297 -10.094 -4.359 1 92.88 88 PHE A N 1
ATOM 702 C CA . PHE A 1 88 ? -12.828 -9.086 -5.27 1 92.88 88 PHE A CA 1
ATOM 703 C C . PHE A 1 88 ? -14.211 -8.625 -4.824 1 92.88 88 PHE A C 1
ATOM 705 O O . PHE A 1 88 ? -15.031 -9.445 -4.395 1 92.88 88 PHE A O 1
ATOM 712 N N . TRP A 1 89 ? -14.344 -7.34 -4.926 1 93.56 89 TRP A N 1
ATOM 713 C CA . TRP A 1 89 ? -15.609 -6.715 -4.555 1 93.56 89 TRP A CA 1
ATOM 714 C C . TRP A 1 89 ? -16.172 -5.914 -5.723 1 93.56 89 TRP A C 1
ATOM 716 O O . TRP A 1 89 ? -15.43 -5.312 -6.496 1 93.56 89 TRP A O 1
ATOM 726 N N . ASP A 1 90 ? -17.469 -5.949 -5.887 1 91.81 90 ASP A N 1
ATOM 727 C CA . ASP A 1 90 ? -18.203 -5.07 -6.793 1 91.81 90 ASP A CA 1
ATOM 728 C C . ASP A 1 90 ? -18.859 -3.922 -6.031 1 91.81 90 ASP A C 1
ATOM 730 O O . ASP A 1 90 ? -19.734 -4.148 -5.188 1 91.81 90 ASP A O 1
ATOM 734 N N . LYS A 1 91 ? -18.469 -2.705 -6.336 1 90.25 91 LYS A N 1
ATOM 735 C CA . LYS A 1 91 ? -18.938 -1.524 -5.621 1 90.25 91 LYS A CA 1
ATOM 736 C C . LYS A 1 91 ? -20.469 -1.405 -5.703 1 90.25 91 LYS A C 1
ATOM 738 O O . LYS A 1 91 ? -21.078 -0.703 -4.895 1 90.25 91 LYS A O 1
ATOM 743 N N . ARG A 1 92 ? -21.031 -2.051 -6.723 1 89.06 92 ARG A N 1
ATOM 744 C CA . ARG A 1 92 ? -22.484 -1.999 -6.91 1 89.06 92 ARG A CA 1
ATOM 745 C C . ARG A 1 92 ? -23.188 -3.008 -6.012 1 89.06 92 ARG A C 1
ATOM 747 O O . ARG A 1 92 ? -24.422 -2.982 -5.887 1 89.06 92 ARG A O 1
ATOM 754 N N . GLN A 1 93 ? -22.375 -3.83 -5.406 1 85.31 93 GLN A N 1
ATOM 755 C CA . GLN A 1 93 ? -22.906 -4.84 -4.492 1 85.31 93 GLN A CA 1
ATOM 756 C C . GLN A 1 93 ? -22.297 -4.691 -3.1 1 85.31 93 GLN A C 1
ATOM 758 O O . GLN A 1 93 ? -21.281 -4.004 -2.926 1 85.31 93 G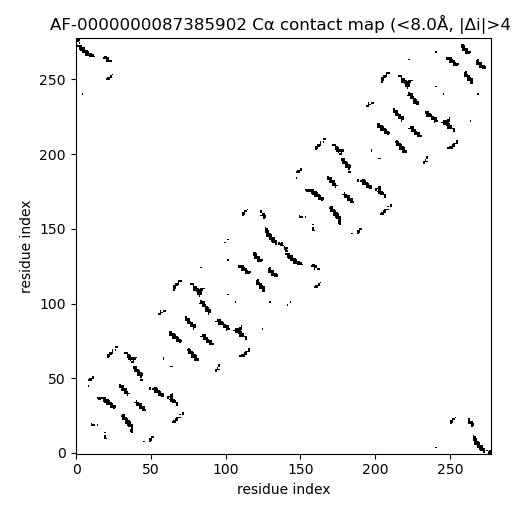LN A O 1
ATOM 763 N N . SER A 1 94 ? -22.984 -5.297 -2.109 1 81.25 94 SER A N 1
ATOM 764 C CA . SER A 1 94 ? -22.469 -5.203 -0.743 1 81.2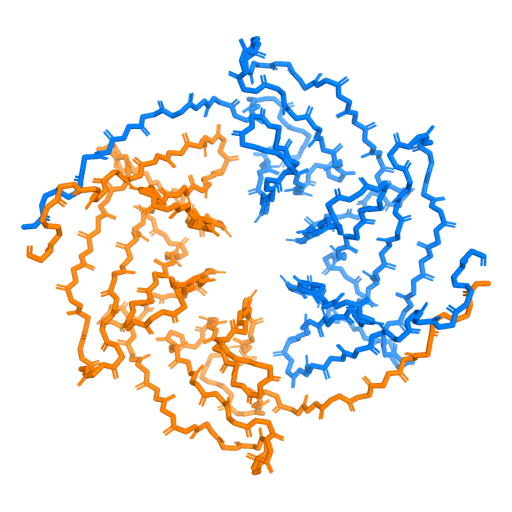5 94 SER A CA 1
ATOM 765 C C . SER A 1 94 ? -21.625 -6.414 -0.38 1 81.25 94 SER A C 1
ATOM 767 O O . SER A 1 94 ? -20.781 -6.344 0.511 1 81.25 94 SER A O 1
ATOM 769 N N . LYS A 1 95 ? -21.844 -7.461 -1.11 1 81.75 95 LYS A N 1
ATOM 770 C CA . LYS A 1 95 ? -21.156 -8.688 -0.713 1 81.75 95 LYS A CA 1
ATOM 771 C C . LYS A 1 95 ? -19.922 -8.93 -1.578 1 81.75 95 LYS A C 1
ATOM 773 O O . LYS A 1 95 ? -19.828 -8.414 -2.693 1 81.75 95 LYS A O 1
ATOM 778 N N . CYS A 1 96 ? -19.031 -9.766 -0.975 1 83.56 96 CYS A N 1
ATOM 779 C CA . CYS A 1 96 ? -17.828 -10.195 -1.683 1 83.56 96 CYS A CA 1
ATOM 780 C C . CYS A 1 96 ? -18.203 -10.977 -2.941 1 83.56 96 CYS A C 1
ATOM 782 O O . CYS A 1 96 ? -19.078 -11.836 -2.91 1 83.56 96 CYS A O 1
ATOM 784 N N . LEU A 1 97 ? -17.547 -10.68 -4.059 1 79.94 97 LEU A N 1
ATOM 785 C CA . LEU A 1 97 ? -17.844 -11.281 -5.352 1 79.94 97 LEU A CA 1
ATOM 786 C C . LEU A 1 97 ? -17.109 -12.609 -5.516 1 79.94 97 LEU A C 1
ATOM 788 O O . LEU A 1 97 ? -17.719 -13.625 -5.867 1 79.94 97 LEU A O 1
ATOM 792 N N . GLN A 1 98 ? -15.844 -12.594 -5.293 1 87 98 GLN A N 1
ATOM 793 C CA . GLN A 1 98 ? -14.992 -13.758 -5.523 1 87 98 GLN A CA 1
ATOM 794 C C . GLN A 1 98 ? -13.703 -13.664 -4.719 1 87 98 GLN A C 1
ATOM 796 O O . GLN A 1 98 ? -13.312 -12.578 -4.281 1 87 98 GLN A O 1
ATOM 801 N N . TYR A 1 99 ? -13.133 -14.867 -4.422 1 89.19 99 TYR A N 1
ATOM 802 C CA . TYR A 1 99 ? -11.828 -14.875 -3.766 1 89.19 99 TYR A CA 1
ATOM 803 C C . TYR A 1 99 ? -10.875 -15.836 -4.465 1 89.19 99 TYR A C 1
ATOM 805 O O . TYR A 1 99 ? -11.312 -16.781 -5.121 1 89.19 99 TYR A O 1
ATOM 813 N N . PHE A 1 100 ? -9.602 -15.531 -4.359 1 87.56 100 PHE A N 1
ATOM 814 C CA . PHE A 1 100 ? -8.539 -16.344 -4.926 1 87.56 100 PHE A CA 1
ATOM 815 C C . PHE A 1 100 ? -7.465 -16.641 -3.887 1 87.56 100 PHE A C 1
ATOM 817 O O . PHE A 1 100 ? -6.992 -15.727 -3.203 1 87.56 100 PHE A O 1
ATOM 824 N N . GLN A 1 101 ? -7.113 -17.875 -3.822 1 87.62 101 GLN A N 1
ATOM 825 C CA . GLN A 1 101 ? -5.945 -18.266 -3.031 1 87.62 101 GLN A CA 1
ATOM 826 C C . GLN A 1 101 ? -4.684 -18.281 -3.887 1 87.62 101 GLN A C 1
ATOM 828 O O . GLN A 1 101 ? -4.594 -19.031 -4.855 1 87.62 101 GLN A O 1
ATOM 833 N N . LEU A 1 102 ? -3.721 -17.391 -3.697 1 85.62 102 LEU A N 1
ATOM 834 C CA . LEU A 1 102 ? -2.559 -17.188 -4.555 1 85.62 102 LEU A CA 1
ATOM 835 C C . LEU A 1 102 ? -1.608 -18.391 -4.473 1 85.62 102 LEU A C 1
ATOM 837 O O . LEU A 1 102 ? -0.815 -18.609 -5.387 1 85.62 102 LEU A O 1
ATOM 841 N N . CYS A 1 103 ? -1.264 -19.016 -3.42 1 68.06 103 CYS A N 1
ATOM 842 C CA . CYS A 1 103 ? -0.42 -20.203 -3.439 1 68.06 103 CYS A CA 1
ATOM 843 C C . CYS A 1 103 ? -1.116 -21.375 -2.76 1 68.06 103 CYS A C 1
ATOM 845 O O . CYS A 1 103 ? -1.95 -21.188 -1.873 1 68.06 103 CYS A O 1
ATOM 847 N N . ALA A 1 104 ? -1.094 -22.562 -3.607 1 57.88 104 ALA A N 1
ATOM 848 C CA . ALA A 1 104 ? -1.737 -23.828 -3.254 1 57.88 104 ALA A CA 1
ATOM 849 C C . ALA A 1 104 ? -1.313 -24.297 -1.861 1 57.88 104 ALA A C 1
ATOM 851 O O . ALA A 1 104 ? -2.055 -25 -1.185 1 57.88 104 ALA A O 1
ATOM 852 N N . HIS A 1 105 ? 0.015 -24.156 -1.457 1 57.81 105 HIS A N 1
ATOM 853 C CA . HIS A 1 105 ? 0.338 -24.75 -0.168 1 57.81 105 HIS A CA 1
ATOM 854 C C . HIS A 1 105 ? 0.073 -23.781 0.975 1 57.81 105 HIS A C 1
ATOM 856 O O . HIS A 1 105 ? 0.232 -22.562 0.812 1 57.81 105 HIS A O 1
ATOM 862 N N . PRO A 1 106 ? -0.435 -24.281 1.997 1 53.78 106 PRO A N 1
ATOM 863 C CA . PRO A 1 106 ? -1.044 -23.203 2.789 1 53.78 106 PRO A CA 1
ATOM 864 C C . PRO A 1 106 ? -0.198 -21.938 2.811 1 53.78 106 PRO A C 1
ATOM 866 O O . PRO A 1 106 ? 0.94 -21.953 3.285 1 53.78 106 PRO A O 1
ATOM 869 N N . VAL A 1 107 ? -0.302 -21.062 1.886 1 59.75 107 VAL A N 1
ATOM 870 C CA . VAL A 1 107 ? 0.44 -19.812 2.002 1 59.75 107 VAL A CA 1
ATOM 871 C C . VAL A 1 107 ? 0.031 -19.094 3.281 1 59.75 107 VAL A C 1
ATOM 873 O O . VAL A 1 107 ? -1.146 -18.766 3.473 1 59.75 107 VAL A O 1
ATOM 876 N N . THR A 1 108 ? 0.789 -19.203 4.324 1 74.75 108 THR A N 1
ATOM 877 C CA . THR A 1 108 ? 0.542 -18.516 5.586 1 74.75 108 THR A CA 1
ATOM 878 C C . THR A 1 108 ? 0.945 -17.047 5.48 1 74.75 108 THR A C 1
ATOM 880 O O . THR A 1 108 ? 0.838 -16.297 6.457 1 74.75 108 THR A O 1
ATOM 883 N N . SER A 1 109 ? 1.242 -16.672 4.227 1 84.19 109 SER A N 1
ATOM 884 C CA . SER A 1 109 ? 1.736 -15.297 4.133 1 84.19 109 SER A CA 1
ATOM 885 C C . SER A 1 109 ? 0.6 -14.312 3.865 1 84.19 109 SER A C 1
ATOM 887 O O . SER A 1 109 ? -0.359 -14.641 3.162 1 84.19 109 SER A O 1
ATOM 889 N N . PRO A 1 110 ? 0.582 -13.148 4.453 1 90.12 110 PRO A N 1
ATOM 890 C CA . PRO A 1 110 ? -0.334 -12.086 4.043 1 90.12 110 PRO A CA 1
ATOM 891 C C . PRO A 1 110 ? -0.139 -11.664 2.588 1 90.12 110 PRO A C 1
ATOM 893 O O . PRO A 1 110 ? 0.882 -11.992 1.979 1 90.12 110 PRO A O 1
ATOM 896 N N . VAL A 1 111 ? -1.132 -11.062 1.989 1 93.19 111 VAL A N 1
ATOM 897 C CA . VAL A 1 111 ? -0.985 -10.281 0.766 1 93.19 111 VAL A CA 1
ATOM 898 C C . VAL A 1 111 ? -0.63 -8.844 1.116 1 93.19 111 VAL A C 1
ATOM 900 O O . VAL A 1 111 ? -1.482 -8.078 1.581 1 93.19 111 VAL A O 1
ATOM 903 N N . TYR A 1 112 ? 0.528 -8.484 0.858 1 91.69 1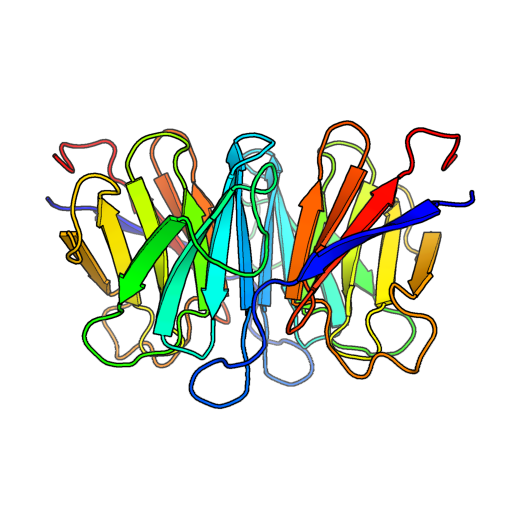12 TYR A N 1
ATOM 904 C CA . TYR A 1 112 ? 1.041 -7.211 1.358 1 91.69 112 TYR A CA 1
ATOM 905 C C . TYR A 1 112 ? 0.649 -6.062 0.435 1 91.69 112 TYR A C 1
ATOM 907 O O . TYR A 1 112 ? 0.476 -4.93 0.884 1 91.69 112 TYR A O 1
ATOM 915 N N . CYS A 1 113 ? 0.597 -6.395 -0.795 1 94.12 113 CYS A N 1
ATOM 916 C CA . CYS A 1 113 ? 0.341 -5.32 -1.748 1 94.12 113 CYS A CA 1
ATOM 917 C C . CYS A 1 113 ? -0.326 -5.859 -3.01 1 94.12 113 CYS A C 1
ATOM 919 O O . CYS A 1 113 ? -0.048 -6.98 -3.434 1 94.12 113 CYS A O 1
ATOM 921 N N . LEU A 1 114 ? -1.152 -5.031 -3.602 1 95.25 114 LEU A N 1
ATOM 922 C CA . LEU A 1 114 ? -1.812 -5.305 -4.875 1 95.25 114 LEU A CA 1
ATOM 923 C C . LEU A 1 114 ? -1.574 -4.168 -5.863 1 95.25 114 LEU A C 1
ATOM 925 O O . LEU A 1 114 ? -1.517 -3 -5.469 1 95.25 114 LEU A O 1
ATOM 929 N N . GLN A 1 115 ? -1.457 -4.566 -7.078 1 92.19 115 GLN A N 1
ATOM 930 C CA . GLN A 1 115 ? -1.354 -3.572 -8.141 1 92.19 115 GLN A CA 1
ATOM 931 C C . GLN A 1 115 ? -2.043 -4.055 -9.414 1 92.19 115 GLN A C 1
ATOM 933 O O . GLN A 1 115 ? -1.709 -5.117 -9.945 1 92.19 115 GLN A O 1
ATOM 938 N N . PHE A 1 116 ? -2.959 -3.15 -9.945 1 90.25 116 PHE A N 1
ATOM 939 C CA . PHE A 1 116 ? -3.643 -3.488 -11.188 1 90.25 116 PHE A CA 1
ATOM 940 C C . PHE A 1 116 ? -2.826 -3.039 -12.391 1 90.25 116 PHE A C 1
ATOM 942 O O . PHE A 1 116 ? -2.195 -1.98 -12.359 1 90.25 116 PHE A O 1
ATOM 949 N N . SER A 1 117 ? -2.846 -3.848 -13.328 1 85.88 117 SER A N 1
ATOM 950 C CA . SER A 1 117 ? -2.607 -3.416 -14.703 1 85.88 117 SER A CA 1
ATOM 951 C C . SER A 1 117 ? -3.877 -3.518 -15.547 1 85.88 117 SER A C 1
ATOM 953 O O . SER A 1 117 ? -4.953 -3.816 -15.016 1 85.88 117 SER A O 1
ATOM 955 N N . SER A 1 118 ? -3.758 -3.27 -16.797 1 83.19 118 SER A N 1
ATOM 956 C CA . SER A 1 118 ? -4.926 -3.334 -17.672 1 83.19 118 SER A CA 1
ATOM 957 C C . SER A 1 118 ? -5.492 -4.75 -17.734 1 83.19 118 SER A C 1
ATOM 959 O O . SER A 1 118 ? -6.707 -4.934 -17.828 1 83.19 118 SER A O 1
ATOM 961 N N . SER A 1 119 ? -4.617 -5.734 -17.547 1 84.62 119 SER A N 1
ATOM 962 C CA . SER A 1 119 ? -5.105 -7.094 -17.75 1 84.62 119 SER A CA 1
ATOM 963 C C . SER A 1 119 ? -4.777 -7.988 -16.562 1 84.62 119 SER A C 1
ATOM 965 O O . SER A 1 119 ? -5.27 -9.117 -16.469 1 84.62 119 SER A O 1
ATOM 967 N N . HIS A 1 120 ? -3.992 -7.504 -15.648 1 90 120 HIS A N 1
ATOM 968 C CA . HIS A 1 120 ? -3.504 -8.367 -14.586 1 90 120 HIS A CA 1
ATOM 969 C C . HIS A 1 120 ? -3.633 -7.691 -13.227 1 90 120 HIS A C 1
ATOM 971 O O . HIS A 1 120 ? -3.738 -6.465 -13.141 1 90 120 HIS A O 1
ATOM 977 N N . LEU A 1 121 ? -3.785 -8.516 -12.234 1 92.88 121 LEU A N 1
ATOM 978 C CA . LEU A 1 121 ? -3.605 -8.086 -10.852 1 92.88 121 LEU A CA 1
ATOM 979 C C . LEU A 1 121 ? -2.355 -8.719 -10.242 1 92.88 121 LEU A C 1
ATOM 981 O O . LEU A 1 121 ? -2.246 -9.938 -10.172 1 92.88 121 LEU A O 1
ATOM 985 N N . TYR A 1 122 ? -1.439 -7.848 -9.891 1 92.69 122 TYR A N 1
ATOM 986 C CA . TYR A 1 122 ? -0.224 -8.312 -9.234 1 92.69 122 TYR A CA 1
ATOM 987 C C . TYR A 1 122 ? -0.396 -8.328 -7.719 1 92.69 122 TYR A C 1
ATOM 989 O O . TYR A 1 122 ? -0.98 -7.402 -7.145 1 92.69 122 TYR A O 1
ATOM 997 N N . ALA A 1 123 ? 0.104 -9.367 -7.074 1 94.06 123 ALA A N 1
ATOM 998 C CA . ALA A 1 123 ? 0.011 -9.539 -5.629 1 94.06 123 ALA A CA 1
ATOM 999 C C . ALA A 1 123 ? 1.365 -9.914 -5.031 1 94.06 123 ALA A C 1
ATOM 1001 O O . ALA A 1 123 ? 1.992 -10.891 -5.461 1 94.06 123 ALA A O 1
ATOM 1002 N N . ALA A 1 124 ? 1.749 -9.133 -4.09 1 92.75 124 ALA A N 1
ATOM 1003 C CA . ALA A 1 124 ? 3.01 -9.414 -3.412 1 92.75 124 ALA A CA 1
ATOM 1004 C C . ALA A 1 124 ? 2.771 -10.141 -2.094 1 92.75 124 ALA A C 1
ATOM 1006 O O . ALA A 1 124 ? 1.947 -9.719 -1.281 1 92.75 124 ALA A O 1
ATOM 1007 N N . LEU A 1 125 ? 3.514 -11.172 -1.958 1 90 125 LEU A N 1
ATOM 1008 C CA . LEU A 1 125 ? 3.59 -11.891 -0.689 1 90 125 LEU A CA 1
ATOM 1009 C C . LEU A 1 125 ? 4.922 -11.625 0.005 1 90 125 LEU A C 1
ATOM 1011 O O . LEU A 1 125 ? 5.633 -10.68 -0.345 1 90 125 LEU A O 1
ATOM 1015 N N . ALA A 1 126 ? 5.266 -12.383 0.94 1 84.5 126 ALA A N 1
ATOM 1016 C CA . ALA A 1 126 ? 6.477 -12.117 1.712 1 84.5 126 ALA A CA 1
ATOM 1017 C C . ALA A 1 126 ? 7.715 -12.18 0.824 1 84.5 126 ALA A C 1
ATOM 1019 O O . ALA A 1 126 ? 8.609 -11.344 0.937 1 84.5 126 ALA A O 1
ATOM 1020 N N . ASN A 1 127 ? 7.711 -13.18 -0.131 1 85.38 127 ASN A N 1
ATOM 1021 C CA . ASN A 1 127 ? 8.938 -13.344 -0.91 1 85.38 127 ASN A CA 1
ATOM 1022 C C . ASN A 1 127 ? 8.633 -13.602 -2.383 1 85.38 127 ASN A C 1
ATOM 1024 O O . ASN A 1 127 ? 9.508 -14.031 -3.137 1 85.38 127 ASN A O 1
ATOM 1028 N N . THR A 1 128 ? 7.41 -13.367 -2.75 1 87.44 128 THR A N 1
ATOM 1029 C CA . THR A 1 128 ? 7.062 -13.672 -4.133 1 87.44 128 THR A CA 1
ATOM 1030 C C . THR A 1 128 ? 6.062 -12.656 -4.676 1 87.44 128 THR A C 1
ATOM 1032 O O . THR A 1 128 ? 5.301 -12.055 -3.914 1 87.44 128 THR A O 1
ATOM 1035 N N . LEU A 1 129 ? 6.188 -12.578 -5.984 1 90.62 129 LEU A N 1
ATOM 1036 C CA . LEU A 1 129 ? 5.203 -11.828 -6.754 1 90.62 129 LEU A CA 1
ATOM 1037 C C . LEU A 1 129 ? 4.367 -12.758 -7.625 1 90.62 129 LEU A C 1
ATOM 1039 O O . LEU A 1 129 ? 4.91 -13.555 -8.383 1 90.62 129 LEU A O 1
ATOM 1043 N N . GLN A 1 130 ? 3.061 -12.656 -7.402 1 92 130 GLN A N 1
ATOM 1044 C CA . GLN A 1 130 ? 2.117 -13.453 -8.188 1 92 130 GLN A CA 1
ATOM 1045 C C . GLN A 1 130 ? 1.211 -12.555 -9.023 1 92 130 GLN A C 1
ATOM 1047 O O . GLN A 1 130 ? 1.067 -11.367 -8.742 1 92 130 GLN A O 1
ATOM 1052 N N . THR A 1 131 ? 0.66 -13.164 -10.062 1 91.25 131 THR A N 1
ATOM 1053 C CA . THR A 1 131 ? -0.265 -12.398 -10.891 1 91.25 131 THR A CA 1
ATOM 1054 C C . THR A 1 131 ? -1.535 -13.195 -11.164 1 91.25 131 THR A C 1
ATOM 1056 O O . THR A 1 131 ? -1.495 -14.422 -11.258 1 91.25 131 THR A O 1
ATOM 1059 N N . LEU A 1 132 ? -2.584 -12.469 -11.117 1 90.19 132 LEU A N 1
ATOM 1060 C CA . LEU A 1 132 ? -3.879 -12.992 -11.531 1 90.19 132 LEU A CA 1
ATOM 1061 C C . LEU A 1 132 ? -4.301 -12.398 -12.875 1 90.19 132 LEU A C 1
ATOM 1063 O O . LEU A 1 132 ? -4.48 -11.188 -12.984 1 90.19 132 LEU A O 1
ATOM 1067 N N . ASP A 1 133 ? -4.391 -13.219 -13.883 1 87.94 133 ASP A N 1
ATOM 1068 C CA . ASP A 1 133 ? -4.832 -12.789 -15.211 1 87.94 133 ASP A CA 1
ATOM 1069 C C . ASP A 1 133 ? -6.352 -12.867 -15.336 1 87.94 133 ASP A C 1
ATOM 1071 O O . ASP A 1 133 ? -6.938 -13.945 -15.195 1 87.94 133 ASP A O 1
ATOM 1075 N N . PHE A 1 134 ? -7 -11.766 -15.5 1 76 134 PHE A N 1
ATOM 1076 C CA . PHE A 1 134 ? -8.453 -11.797 -15.602 1 76 134 PHE A CA 1
ATOM 1077 C C . PHE A 1 134 ? -8.906 -11.328 -16.984 1 76 134 PHE A C 1
ATOM 1079 O O . PHE A 1 134 ? -10.086 -11.016 -17.172 1 76 134 PHE A O 1
ATOM 1086 N N . SER A 1 135 ? -7.887 -11.039 -17.797 1 67.56 135 SER A N 1
ATOM 1087 C CA . SER A 1 135 ? -8.273 -10.695 -19.156 1 67.56 135 SER A CA 1
ATOM 1088 C C . SER A 1 135 ? -9.422 -11.57 -19.656 1 67.56 135 SER A C 1
ATOM 1090 O O . SER A 1 135 ? -10.219 -11.156 -20.484 1 67.56 135 SER A O 1
ATOM 1092 N N . GLN A 1 136 ? -9.234 -12.734 -19.391 1 59.38 136 GLN A N 1
ATOM 1093 C CA . GLN A 1 136 ? -10.383 -13.523 -19.828 1 59.38 136 GLN A CA 1
ATOM 1094 C C . GLN A 1 136 ? -11.555 -13.352 -18.859 1 59.38 136 GLN A C 1
ATOM 1096 O O . GLN A 1 136 ? -11.367 -12.938 -17.719 1 59.38 136 GLN A O 1
ATOM 1101 N N . SER A 1 137 ? -12.961 -13.5 -19.094 1 53.66 137 SER A N 1
ATOM 1102 C CA . SER A 1 137 ? -14.289 -13.18 -18.578 1 53.66 137 SER A CA 1
ATOM 1103 C C . SER A 1 137 ? -14.328 -13.258 -17.062 1 53.66 137 SER A C 1
ATOM 1105 O O . SER A 1 137 ? -14.281 -14.352 -16.5 1 53.66 137 SER A O 1
ATOM 1107 N N . LEU A 1 138 ? -13.523 -12.492 -16.422 1 48.78 138 LEU A N 1
ATOM 1108 C CA . LEU A 1 138 ? -13.914 -12.562 -15.016 1 48.78 138 LEU A CA 1
ATOM 1109 C C . LEU A 1 138 ? -15.438 -12.547 -14.875 1 48.78 138 LEU A C 1
ATOM 1111 O O . LEU A 1 138 ? -15.984 -13.086 -13.914 1 48.78 138 LEU A O 1
ATOM 1115 N N . PHE A 1 139 ? -15.945 -11.547 -15.727 1 42.62 139 PHE A N 1
ATOM 1116 C CA . PHE A 1 139 ? -17.406 -11.508 -15.797 1 42.62 139 PHE A CA 1
ATOM 1117 C C . PHE A 1 139 ? -17.906 -12.266 -17.016 1 42.62 139 PHE A C 1
ATOM 1119 O O . PHE A 1 139 ? -17.234 -12.336 -18.031 1 42.62 139 PHE A O 1
ATOM 1126 N N . MET B 1 1 ? -15.664 -17.656 -12.992 1 43.38 1 MET B N 1
ATOM 1127 C CA . MET B 1 1 ? -14.852 -16.453 -13.188 1 43.38 1 MET B CA 1
ATOM 1128 C C . MET B 1 1 ? -13.375 -16.75 -12.945 1 43.38 1 MET B C 1
ATOM 1130 O O . MET B 1 1 ? -12.961 -16.969 -11.805 1 43.38 1 MET B O 1
ATOM 1134 N N . ILE B 1 2 ? -12.641 -17.359 -13.789 1 58.06 2 ILE B N 1
ATOM 1135 C CA . ILE B 1 2 ? -11.469 -18.188 -13.508 1 58.06 2 ILE B CA 1
ATOM 1136 C C . ILE B 1 2 ? -10.203 -17.359 -13.68 1 58.06 2 ILE B C 1
ATOM 1138 O O . ILE B 1 2 ? -10.008 -16.703 -14.703 1 58.06 2 ILE B O 1
ATOM 1142 N N . GLY B 1 3 ? -9.82 -16.391 -12.75 1 69.12 3 GLY B N 1
ATOM 1143 C CA . GLY B 1 3 ? -8.492 -15.805 -12.883 1 69.12 3 GLY B CA 1
ATOM 1144 C C . GLY B 1 3 ? -7.383 -16.828 -12.766 1 69.12 3 GLY B C 1
ATOM 1145 O O . GLY B 1 3 ? -7.555 -17.875 -12.133 1 69.12 3 GLY B O 1
ATOM 1146 N N . GLN B 1 4 ? -6.453 -16.891 -13.844 1 81.5 4 GLN B N 1
ATOM 1147 C CA . GLN B 1 4 ? -5.289 -17.766 -13.789 1 81.5 4 GLN B CA 1
ATOM 1148 C C . GLN B 1 4 ? -4.176 -17.156 -12.945 1 81.5 4 GLN B C 1
ATOM 1150 O O . GLN B 1 4 ? -3.799 -16 -13.148 1 81.5 4 GLN B O 1
ATOM 1155 N N . LEU B 1 5 ? -3.809 -18 -12.016 1 83.81 5 LEU B N 1
ATOM 1156 C CA . LEU B 1 5 ? -2.707 -17.594 -11.148 1 83.81 5 LEU B CA 1
ATOM 1157 C C . LEU B 1 5 ? -1.363 -17.969 -11.766 1 83.81 5 LEU B C 1
ATOM 1159 O O . LEU B 1 5 ? -1.204 -19.062 -12.297 1 83.81 5 LEU B O 1
ATOM 1163 N N . GLU B 1 6 ? -0.457 -16.984 -11.781 1 87.31 6 GLU B N 1
ATOM 1164 C CA . GLU B 1 6 ? 0.886 -17.25 -12.297 1 87.31 6 GLU B CA 1
ATOM 1165 C C . GLU B 1 6 ? 1.95 -16.672 -11.367 1 87.31 6 GLU B C 1
ATOM 1167 O O . GLU B 1 6 ? 1.781 -15.578 -10.82 1 87.31 6 GLU B O 1
ATOM 1172 N N . PHE B 1 7 ? 2.98 -17.5 -11.156 1 87.19 7 PHE B N 1
ATOM 1173 C CA . PHE B 1 7 ? 4.164 -17.016 -10.461 1 87.19 7 PHE B CA 1
ATOM 1174 C C . PHE B 1 7 ? 4.969 -16.062 -11.336 1 87.19 7 PHE B C 1
ATOM 1176 O O . PHE B 1 7 ? 5.301 -16.406 -12.477 1 87.19 7 PHE B O 1
ATOM 1183 N N . VAL B 1 8 ? 5.234 -14.867 -10.82 1 87.56 8 VAL B N 1
ATOM 1184 C CA . VAL B 1 8 ? 5.98 -13.906 -11.625 1 87.56 8 VAL B CA 1
ATOM 1185 C C . VAL B 1 8 ? 7.469 -13.992 -11.297 1 87.56 8 VAL B C 1
ATOM 1187 O O . VAL B 1 8 ? 8.297 -14.219 -12.188 1 87.56 8 VAL B O 1
ATOM 1190 N N . CYS B 1 9 ? 7.785 -13.797 -9.969 1 87.12 9 CYS B N 1
ATOM 1191 C CA . CYS B 1 9 ? 9.188 -13.875 -9.57 1 87.12 9 CYS B CA 1
ATOM 1192 C C . CYS B 1 9 ? 9.32 -13.945 -8.055 1 87.12 9 CYS B C 1
ATOM 1194 O O . CYS B 1 9 ? 8.344 -13.742 -7.332 1 87.12 9 CYS B O 1
ATOM 1196 N N . SER B 1 10 ? 10.578 -14.328 -7.695 1 87.75 10 SER B N 1
ATOM 1197 C CA . SER B 1 10 ? 10.969 -14.227 -6.293 1 87.75 10 SER B CA 1
ATOM 1198 C C . SER B 1 10 ? 11.547 -12.852 -5.977 1 87.75 10 SER B C 1
ATOM 1200 O O . SER B 1 10 ? 12.297 -12.289 -6.781 1 87.75 10 SER B O 1
ATOM 1202 N N . LEU B 1 11 ? 11.133 -12.273 -4.867 1 84.81 11 LEU B N 1
ATOM 1203 C CA . LEU B 1 11 ? 11.594 -10.938 -4.496 1 84.81 11 LEU B CA 1
ATOM 1204 C C . LEU B 1 11 ? 12.727 -11.016 -3.477 1 84.81 11 LEU B C 1
ATOM 1206 O O . LEU B 1 11 ? 12.969 -10.055 -2.74 1 84.81 11 LEU B O 1
ATOM 1210 N N . GLY B 1 12 ? 13.273 -12.062 -3.344 1 78.06 12 GLY B N 1
ATOM 1211 C CA . GLY B 1 12 ? 14.391 -12.242 -2.438 1 78.06 12 GLY B CA 1
ATOM 1212 C C . GLY B 1 12 ? 14.227 -13.422 -1.505 1 78.06 12 GLY B C 1
ATOM 1213 O O . GLY B 1 12 ? 13.109 -13.898 -1.288 1 78.06 12 GLY B O 1
ATOM 1214 N N . SER B 1 13 ? 15.211 -14.047 -0.973 1 75.69 13 SER B N 1
ATOM 1215 C CA . SER B 1 13 ? 15.156 -15.195 -0.078 1 75.69 13 SER B CA 1
ATOM 1216 C C . SER B 1 13 ? 15.984 -14.961 1.18 1 75.69 13 SER B C 1
ATOM 1218 O O . SER B 1 13 ? 15.758 -15.602 2.211 1 75.69 13 SER B O 1
ATOM 1220 N N . GLN B 1 14 ? 16.859 -14.141 1.14 1 77.75 14 GLN B N 1
ATOM 1221 C CA . GLN B 1 14 ? 17.734 -13.945 2.289 1 77.75 14 GLN B CA 1
ATOM 1222 C C . GLN B 1 14 ? 17.703 -12.492 2.762 1 77.75 14 GLN B C 1
ATOM 1224 O O . GLN B 1 14 ? 18.734 -11.836 2.834 1 77.75 14 GLN B O 1
ATOM 1229 N N . PHE B 1 15 ? 16.469 -12.125 3.215 1 78.25 15 PHE B N 1
ATOM 1230 C CA . PHE B 1 15 ? 16.328 -10.734 3.645 1 78.25 15 PHE B CA 1
ATOM 1231 C C . PHE B 1 15 ? 16.875 -10.555 5.059 1 78.25 15 PHE B C 1
ATOM 1233 O O . PHE B 1 15 ? 16.766 -11.461 5.891 1 78.25 15 PHE B O 1
ATOM 1240 N N . ARG B 1 16 ? 17.359 -9.445 5.176 1 73.94 16 ARG B N 1
ATOM 1241 C CA . ARG B 1 16 ? 17.75 -9.039 6.527 1 73.94 16 ARG B CA 1
ATOM 1242 C C . ARG B 1 16 ? 16.531 -9.031 7.457 1 73.94 16 ARG B C 1
ATOM 1244 O O . ARG B 1 16 ? 15.43 -8.672 7.043 1 73.94 16 ARG B O 1
ATOM 1251 N N . ARG B 1 17 ? 16.625 -9.57 8.609 1 71.12 17 ARG B N 1
ATOM 1252 C CA . ARG B 1 17 ? 15.594 -9.609 9.641 1 71.12 17 ARG B CA 1
ATOM 1253 C C . ARG B 1 17 ? 14.531 -10.656 9.312 1 71.12 17 ARG B C 1
ATOM 1255 O O . ARG B 1 17 ? 13.438 -10.633 9.875 1 71.12 17 ARG B O 1
ATOM 1262 N N . GLY B 1 18 ? 14.719 -11.484 8.391 1 65.56 18 GLY B N 1
ATOM 1263 C CA . GLY B 1 18 ? 13.906 -12.656 8.109 1 65.56 18 GLY B CA 1
ATOM 1264 C C . GLY B 1 18 ? 12.602 -12.32 7.41 1 65.56 18 GLY B C 1
ATOM 1265 O O . GLY B 1 18 ? 11.789 -13.211 7.145 1 65.56 18 GLY B O 1
ATOM 1266 N N . ALA B 1 19 ? 12.25 -11.156 7.465 1 67.44 19 ALA B N 1
ATOM 1267 C CA . ALA B 1 19 ? 11.008 -10.789 6.781 1 67.44 19 ALA B CA 1
ATOM 1268 C C . ALA B 1 19 ? 11.281 -9.828 5.629 1 67.44 19 ALA B C 1
ATOM 1270 O O . ALA B 1 19 ? 12.133 -8.938 5.742 1 67.44 19 ALA B O 1
ATOM 1271 N N . GLY B 1 20 ? 10.508 -10.102 4.426 1 79.12 20 GLY B N 1
ATOM 1272 C CA . GLY B 1 20 ? 11.039 -9.422 3.254 1 79.12 20 GLY B CA 1
ATOM 1273 C C . GLY B 1 20 ? 10.211 -8.219 2.832 1 79.12 20 GLY B C 1
ATOM 1274 O O . GLY B 1 20 ? 10.547 -7.082 3.168 1 79.12 20 GLY B O 1
ATOM 1275 N N . VAL B 1 21 ? 9.078 -8.453 1.969 1 87.62 21 VAL B N 1
ATOM 1276 C CA . VAL B 1 21 ? 8.484 -7.352 1.217 1 87.62 21 VAL B CA 1
ATOM 1277 C C . VAL B 1 21 ? 7.195 -6.898 1.895 1 87.62 21 VAL B C 1
ATOM 1279 O O . VAL B 1 21 ? 6.352 -7.723 2.258 1 87.62 21 VAL B O 1
ATOM 1282 N N . LEU B 1 22 ? 7.098 -5.617 2.172 1 91.5 22 LEU B N 1
ATOM 1283 C CA . LEU B 1 22 ? 5.887 -5.051 2.752 1 91.5 22 LEU B CA 1
ATOM 1284 C C . LEU B 1 22 ? 5.078 -4.301 1.698 1 91.5 22 LEU B C 1
ATOM 1286 O O . LEU B 1 22 ? 3.854 -4.207 1.798 1 91.5 22 LEU B O 1
ATOM 1290 N N . ASP B 1 23 ? 5.762 -3.807 0.748 1 94.62 23 ASP B N 1
ATOM 1291 C CA . ASP B 1 23 ? 5.09 -3.039 -0.297 1 94.62 23 ASP B CA 1
ATOM 1292 C C . ASP B 1 23 ? 5.875 -3.092 -1.606 1 94.62 23 ASP B C 1
ATOM 1294 O O . ASP B 1 23 ? 7.098 -3.264 -1.598 1 94.62 23 ASP B O 1
ATOM 1298 N N . ILE B 1 24 ? 5.133 -2.924 -2.717 1 93.94 24 ILE B N 1
ATOM 1299 C CA . ILE B 1 24 ? 5.73 -2.895 -4.047 1 93.94 24 ILE B CA 1
ATOM 1300 C C . ILE B 1 24 ? 5.082 -1.792 -4.879 1 93.94 24 ILE B C 1
ATOM 1302 O O . ILE B 1 24 ? 3.941 -1.399 -4.621 1 93.94 24 ILE B O 1
ATOM 1306 N N . VAL B 1 25 ? 5.805 -1.313 -5.777 1 95.19 25 VAL B N 1
ATOM 1307 C CA . VAL B 1 25 ? 5.25 -0.376 -6.746 1 95.19 25 VAL B CA 1
ATOM 1308 C C . VAL B 1 25 ? 6 -0.494 -8.07 1 95.19 25 VAL B C 1
ATOM 1310 O O . VAL B 1 25 ? 7.23 -0.58 -8.086 1 95.19 25 VAL B O 1
ATOM 1313 N N . PHE B 1 26 ? 5.262 -0.521 -9.125 1 92.88 26 PHE B N 1
ATOM 1314 C CA . PHE B 1 26 ? 5.895 -0.578 -10.438 1 92.88 26 PHE B CA 1
ATOM 1315 C C . PHE B 1 26 ? 6.359 0.806 -10.875 1 92.88 26 PHE B C 1
ATOM 1317 O O . PHE B 1 26 ? 5.578 1.76 -10.867 1 92.88 26 PHE B O 1
ATOM 1324 N N . GLU B 1 27 ? 7.539 0.839 -11.227 1 93.75 27 GLU B N 1
ATOM 1325 C CA . GLU B 1 27 ? 8.07 2.039 -11.875 1 93.75 27 GLU B CA 1
ATOM 1326 C C . GLU B 1 27 ? 7.781 2.037 -13.367 1 93.75 27 GLU B C 1
ATOM 1328 O O . GLU B 1 27 ? 7.426 3.072 -13.938 1 93.75 27 GLU B O 1
ATOM 1333 N N . THR B 1 28 ? 8.047 0.99 -13.969 1 92.5 28 THR B N 1
ATOM 1334 C CA . THR B 1 28 ? 7.684 0.639 -15.336 1 92.5 28 THR B CA 1
ATOM 1335 C C . THR B 1 28 ? 7.086 -0.764 -15.398 1 92.5 28 THR B C 1
ATOM 1337 O O . THR B 1 28 ? 7.09 -1.485 -14.398 1 92.5 28 THR B O 1
ATOM 1340 N N . PRO B 1 29 ? 6.508 -1.163 -16.5 1 88.44 29 PRO B N 1
ATOM 1341 C CA . PRO B 1 29 ? 5.934 -2.508 -16.562 1 88.44 29 PRO B CA 1
ATOM 1342 C C . PRO B 1 29 ? 6.945 -3.6 -16.219 1 88.44 29 PRO B C 1
ATOM 1344 O O . PRO B 1 29 ? 6.562 -4.707 -15.836 1 88.44 29 PRO B O 1
ATOM 1347 N N . PHE B 1 30 ? 8.227 -3.232 -16.25 1 90.38 30 PHE B N 1
ATOM 1348 C CA . PHE B 1 30 ? 9.219 -4.281 -16.031 1 90.38 30 PHE B CA 1
ATOM 1349 C C . PHE B 1 30 ? 10.133 -3.924 -14.859 1 90.38 30 PHE B C 1
ATOM 1351 O O . PHE B 1 30 ? 11.023 -4.691 -14.508 1 90.38 30 PHE B O 1
ATOM 1358 N N . GLN B 1 31 ? 9.945 -2.809 -14.344 1 92.62 31 GLN B N 1
ATOM 1359 C CA . GLN B 1 31 ? 10.742 -2.393 -13.195 1 92.62 31 GLN B CA 1
ATOM 1360 C C . GLN B 1 31 ? 9.875 -2.246 -11.953 1 92.62 31 GLN B C 1
ATOM 1362 O O . GLN B 1 31 ? 8.859 -1.549 -11.977 1 92.62 31 GLN B O 1
ATOM 1367 N N . LEU B 1 32 ? 10.414 -2.908 -10.898 1 93.31 32 LEU B N 1
ATOM 1368 C CA . LEU B 1 32 ? 9.641 -2.99 -9.664 1 93.31 32 LEU B CA 1
ATOM 1369 C C . LEU B 1 32 ? 10.453 -2.494 -8.477 1 93.31 32 LEU B C 1
ATOM 1371 O O . LEU B 1 32 ? 11.625 -2.836 -8.336 1 93.31 32 LEU B O 1
ATOM 1375 N N . LEU B 1 33 ? 9.844 -1.612 -7.715 1 95 33 LEU B N 1
ATOM 1376 C CA . LEU B 1 33 ? 10.445 -1.191 -6.453 1 95 33 LEU B CA 1
ATOM 1377 C C . LEU B 1 33 ? 9.797 -1.92 -5.277 1 95 33 LEU B C 1
ATOM 1379 O O . LEU B 1 33 ? 8.578 -2.105 -5.25 1 95 33 LEU B O 1
ATOM 1383 N N . THR B 1 34 ? 10.57 -2.396 -4.348 1 93.94 34 THR B N 1
ATOM 1384 C CA . THR B 1 34 ? 10.07 -3.062 -3.15 1 93.94 34 THR B CA 1
ATOM 1385 C C . THR B 1 34 ? 10.695 -2.463 -1.895 1 93.94 34 THR B C 1
ATOM 1387 O O . THR B 1 34 ? 11.758 -1.841 -1.961 1 93.94 34 THR B O 1
ATOM 1390 N N . CYS B 1 35 ? 9.953 -2.494 -0.851 1 94.38 35 CYS B N 1
ATOM 1391 C CA . CYS B 1 35 ? 10.469 -2.148 0.468 1 94.38 35 CYS B CA 1
ATOM 1392 C C . CYS B 1 35 ? 9.898 -3.072 1.538 1 94.38 35 CYS B C 1
ATOM 1394 O O . CYS B 1 35 ? 8.938 -3.801 1.288 1 94.38 35 CYS B O 1
ATOM 1396 N N . GLY B 1 36 ? 10.617 -2.99 2.729 1 93.5 36 GLY B N 1
ATOM 1397 C CA . GLY B 1 36 ? 10.078 -3.855 3.764 1 93.5 36 GLY B CA 1
ATOM 1398 C C . GLY B 1 36 ? 10.875 -3.828 5.051 1 93.5 36 GLY B C 1
ATOM 1399 O O . GLY B 1 36 ? 11.398 -2.781 5.438 1 93.5 36 GLY B O 1
ATOM 1400 N N . TYR B 1 37 ? 10.844 -5.012 5.652 1 89.94 37 TYR B N 1
ATOM 1401 C CA . TYR B 1 37 ? 11.367 -5.172 7.004 1 89.94 37 TYR B CA 1
ATOM 1402 C C . TYR B 1 37 ? 12.891 -5.059 7.016 1 89.94 37 TYR B C 1
ATOM 1404 O O . TYR B 1 37 ? 13.484 -4.699 8.039 1 89.94 37 TYR B O 1
ATOM 1412 N N . ASP B 1 38 ? 13.477 -5.262 5.914 1 88.44 38 ASP B N 1
ATOM 1413 C CA . ASP B 1 38 ? 14.938 -5.297 5.898 1 88.44 38 ASP B CA 1
ATOM 1414 C C . ASP B 1 38 ? 15.516 -3.889 5.781 1 88.44 38 ASP B C 1
ATOM 1416 O O . ASP B 1 38 ? 16.734 -3.719 5.688 1 88.44 38 ASP B O 1
ATOM 1420 N N . THR B 1 39 ? 14.727 -2.859 5.676 1 92.44 39 THR B N 1
ATOM 1421 C CA . THR B 1 39 ? 15.094 -1.448 5.727 1 92.44 39 THR B CA 1
ATOM 1422 C C . THR B 1 39 ? 15.742 -1.01 4.418 1 92.44 39 THR B C 1
ATOM 1424 O O . THR B 1 39 ? 16.516 -0.052 4.391 1 92.44 39 THR B O 1
ATOM 1427 N N . PHE B 1 40 ? 15.461 -1.747 3.387 1 91.62 40 PHE B N 1
ATOM 1428 C CA . PHE B 1 40 ? 15.984 -1.396 2.07 1 91.62 40 PHE B CA 1
ATOM 1429 C C . PHE B 1 40 ? 14.852 -1.106 1.097 1 91.62 40 PHE B C 1
ATOM 1431 O O . PHE B 1 40 ? 13.781 -1.718 1.18 1 91.62 40 PHE B O 1
ATOM 1438 N N . ILE B 1 41 ? 15.156 -0.211 0.275 1 94.81 41 ILE B N 1
ATOM 1439 C CA . ILE B 1 41 ? 14.43 -0.124 -0.984 1 94.81 41 ILE B CA 1
ATOM 1440 C C . ILE B 1 41 ? 15.211 -0.832 -2.086 1 94.81 41 ILE B C 1
ATOM 1442 O O . ILE B 1 41 ? 16.422 -0.644 -2.213 1 94.81 41 ILE B O 1
ATOM 1446 N N . ARG B 1 42 ? 14.547 -1.647 -2.822 1 93.12 42 ARG B N 1
ATOM 1447 C CA . ARG B 1 42 ? 15.211 -2.365 -3.904 1 93.12 42 ARG B CA 1
ATOM 1448 C C . ARG B 1 42 ? 14.477 -2.166 -5.227 1 93.12 42 ARG B C 1
ATOM 1450 O O . ARG B 1 42 ? 13.25 -2.139 -5.262 1 93.12 42 ARG B O 1
ATOM 1457 N N . MET B 1 43 ? 15.266 -2.029 -6.254 1 92.94 43 MET B N 1
ATOM 1458 C CA . MET B 1 43 ? 14.742 -1.996 -7.617 1 92.94 43 MET B CA 1
ATOM 1459 C C . MET B 1 43 ? 15.047 -3.299 -8.352 1 92.94 43 MET B C 1
ATOM 1461 O O . MET B 1 43 ? 16.203 -3.742 -8.375 1 92.94 43 MET B O 1
ATOM 1465 N N . TRP B 1 44 ? 13.977 -3.875 -8.906 1 91.62 44 TRP B N 1
ATOM 1466 C CA . TRP B 1 44 ? 14.086 -5.133 -9.641 1 91.62 44 TRP B CA 1
ATOM 1467 C C . TRP B 1 44 ? 13.781 -4.926 -11.125 1 91.62 44 TRP B C 1
ATOM 1469 O O . TRP B 1 44 ? 12.883 -4.156 -11.477 1 91.62 44 TRP B O 1
ATOM 1479 N N . ASP B 1 45 ? 14.547 -5.578 -11.953 1 91.88 45 ASP B N 1
ATOM 1480 C CA . ASP B 1 45 ? 14.211 -5.723 -13.367 1 91.88 45 ASP B CA 1
ATOM 1481 C C . ASP B 1 45 ? 13.664 -7.117 -13.664 1 91.88 45 ASP B C 1
ATOM 1483 O O . ASP B 1 45 ? 14.406 -8.102 -13.633 1 91.88 45 ASP B O 1
ATOM 1487 N N . LEU B 1 46 ? 12.406 -7.168 -13.961 1 86.5 46 LEU B N 1
ATOM 1488 C CA . LEU B 1 46 ? 11.711 -8.445 -14.07 1 86.5 46 LEU B CA 1
ATOM 1489 C C . LEU B 1 46 ? 12.156 -9.195 -15.32 1 86.5 46 LEU B C 1
ATOM 1491 O O . LEU B 1 46 ? 11.891 -10.391 -15.461 1 86.5 46 LEU B O 1
ATOM 1495 N N . ARG B 1 47 ? 12.742 -8.484 -16.25 1 86.25 47 ARG B N 1
ATOM 1496 C CA . ARG B 1 47 ? 13.25 -9.109 -17.469 1 86.25 47 ARG B CA 1
ATOM 1497 C C . ARG B 1 47 ? 14.578 -9.828 -17.203 1 86.25 47 ARG B C 1
ATOM 1499 O O . ARG B 1 47 ? 14.992 -10.688 -17.984 1 86.25 47 ARG B O 1
ATOM 1506 N N . LEU B 1 48 ? 15.18 -9.414 -16.156 1 82 48 LEU B N 1
ATOM 1507 C CA . LEU B 1 48 ? 16.469 -9.984 -15.789 1 82 48 LEU B CA 1
ATOM 1508 C C . LEU B 1 48 ? 16.312 -11.047 -14.703 1 82 48 LEU B C 1
ATOM 1510 O O . LEU B 1 48 ? 15.188 -11.414 -14.352 1 82 48 LEU B O 1
ATOM 1514 N N . ASN B 1 49 ? 17.438 -11.531 -14.07 1 65.56 49 ASN B N 1
ATOM 1515 C CA . ASN B 1 49 ? 17.391 -12.508 -12.992 1 65.56 49 ASN B CA 1
ATOM 1516 C C . ASN B 1 49 ? 16.641 -11.977 -11.781 1 65.56 49 ASN B C 1
ATOM 1518 O O . ASN B 1 49 ? 17.125 -11.094 -11.078 1 65.56 49 ASN B O 1
ATOM 1522 N N . PRO B 1 50 ? 15.484 -12.508 -11.516 1 64.62 50 PRO B N 1
ATOM 1523 C CA . PRO B 1 50 ? 14.633 -11.93 -10.477 1 64.62 50 PRO B CA 1
ATOM 1524 C C . PRO B 1 50 ? 15.164 -12.195 -9.07 1 64.62 50 PRO B C 1
ATOM 1526 O O . PRO B 1 50 ? 14.609 -11.695 -8.086 1 64.62 50 PRO B O 1
ATOM 1529 N N . ARG B 1 51 ? 16.391 -12.805 -8.961 1 70.88 51 ARG B N 1
ATOM 1530 C CA . ARG B 1 51 ? 16.906 -13.047 -7.617 1 70.88 51 ARG B CA 1
ATOM 1531 C C . ARG B 1 51 ? 17.859 -11.938 -7.188 1 70.88 51 ARG B C 1
ATOM 1533 O O . ARG B 1 51 ? 18.203 -11.836 -6.012 1 70.88 51 ARG B O 1
ATOM 1540 N N . LYS B 1 52 ? 18.172 -11.07 -8.164 1 80.81 52 LYS B N 1
ATOM 1541 C CA . LYS B 1 52 ? 19.062 -9.969 -7.848 1 80.81 52 LYS B CA 1
ATOM 1542 C C . LYS B 1 52 ? 18.438 -8.625 -8.188 1 80.81 52 LYS B C 1
ATOM 1544 O O . LYS B 1 52 ? 17.938 -8.438 -9.297 1 80.81 52 LYS B O 1
ATOM 1549 N N . CYS B 1 53 ? 18.516 -7.797 -7.172 1 85.31 53 CYS B N 1
ATOM 1550 C CA . CYS B 1 53 ? 17.969 -6.469 -7.441 1 85.31 53 CYS B CA 1
ATOM 1551 C C . CYS B 1 53 ? 18.969 -5.625 -8.234 1 85.31 53 CYS B C 1
ATOM 1553 O O . CYS B 1 53 ? 20.172 -5.848 -8.156 1 85.31 53 CYS B O 1
ATOM 1555 N N . VAL B 1 54 ? 18.547 -4.668 -9.062 1 89.06 54 VAL B N 1
ATOM 1556 C CA . VAL B 1 54 ? 19.344 -3.805 -9.922 1 89.06 54 VAL B CA 1
ATOM 1557 C C . VAL B 1 54 ? 19.969 -2.68 -9.094 1 89.06 54 VAL B C 1
ATOM 1559 O O . VAL B 1 54 ? 21.109 -2.283 -9.328 1 89.06 54 VAL B O 1
ATOM 1562 N N . LYS B 1 55 ? 19.234 -2.158 -8.211 1 91.94 55 LYS B N 1
ATOM 1563 C CA . LYS B 1 55 ? 19.625 -1.044 -7.355 1 91.94 55 LYS B CA 1
ATOM 1564 C C . LYS B 1 55 ? 18.984 -1.154 -5.977 1 91.94 55 LYS B C 1
ATOM 1566 O O . LYS B 1 55 ? 17.906 -1.724 -5.836 1 91.94 55 LYS B O 1
ATOM 1571 N N . GLU B 1 56 ? 19.719 -0.658 -4.996 1 91.56 56 GLU B N 1
ATOM 1572 C CA . GLU B 1 56 ? 19.156 -0.695 -3.65 1 91.56 56 GLU B CA 1
ATOM 1573 C C . GLU B 1 56 ? 19.516 0.566 -2.869 1 91.56 56 GLU B C 1
ATOM 1575 O O . GLU B 1 56 ? 20.547 1.183 -3.115 1 91.56 56 GLU B O 1
ATOM 1580 N N . TRP B 1 57 ? 18.609 1.059 -2.029 1 93 57 TRP B N 1
ATOM 1581 C CA . TRP B 1 57 ? 18.781 2.18 -1.108 1 93 57 TRP B CA 1
ATOM 1582 C C . TRP B 1 57 ? 18.547 1.737 0.333 1 93 57 TRP B C 1
ATOM 1584 O O . TRP B 1 57 ? 17.562 1.053 0.631 1 93 57 TRP B O 1
ATOM 1594 N N . GLU B 1 58 ? 19.438 2.139 1.172 1 89.06 58 GLU B N 1
ATOM 1595 C CA . GLU B 1 58 ? 19.297 1.747 2.572 1 89.06 58 GLU B CA 1
ATOM 1596 C C . GLU B 1 58 ? 18.75 2.891 3.416 1 89.06 58 GLU B C 1
ATOM 1598 O O . GLU B 1 58 ? 19.203 4.035 3.291 1 89.06 58 GLU B O 1
ATOM 1603 N N . GLU B 1 59 ? 17.75 2.535 4.215 1 87.56 59 GLU B N 1
ATOM 1604 C CA . GLU B 1 59 ? 17.234 3.492 5.188 1 87.56 59 GLU B CA 1
ATOM 1605 C C . GLU B 1 59 ? 18.281 3.83 6.246 1 87.56 59 GLU B C 1
ATOM 1607 O O . GLU B 1 59 ? 18.844 2.934 6.867 1 87.56 59 GLU B O 1
ATOM 1612 N N . PRO B 1 60 ? 18.562 5.055 6.516 1 84.06 60 PRO B N 1
ATOM 1613 C CA . PRO B 1 60 ? 19.703 5.473 7.328 1 84.06 60 PRO B CA 1
ATOM 1614 C C . PRO B 1 60 ? 19.562 5.074 8.797 1 84.06 60 PRO B C 1
ATOM 1616 O O . PRO B 1 60 ? 20.562 5 9.516 1 84.06 60 PRO B O 1
ATOM 1619 N N . HIS B 1 61 ? 18.406 4.82 9.367 1 85.69 61 HIS B N 1
ATOM 1620 C CA . HIS B 1 61 ? 18.219 4.582 10.789 1 85.69 61 HIS B CA 1
ATOM 1621 C C . HIS B 1 61 ? 17.719 3.166 11.055 1 85.69 61 HIS B C 1
ATOM 1623 O O . HIS B 1 61 ? 17.125 2.893 12.102 1 85.69 61 HIS B O 1
ATOM 1629 N N . ASP B 1 62 ? 17.844 2.291 10.133 1 83.12 62 ASP B N 1
ATOM 1630 C CA . ASP B 1 62 ? 17.453 0.887 10.242 1 83.12 62 ASP B CA 1
ATOM 1631 C C . ASP B 1 62 ? 15.977 0.748 10.609 1 83.12 62 ASP B C 1
ATOM 1633 O O . ASP B 1 62 ? 15.609 -0.112 11.406 1 83.12 62 ASP B O 1
ATOM 1637 N N . CYS B 1 63 ? 15.234 1.707 10.125 1 86.62 63 CYS B N 1
ATOM 1638 C CA . CYS B 1 63 ? 13.797 1.655 10.328 1 86.62 63 CYS B CA 1
ATOM 1639 C C . CYS B 1 63 ? 13.109 0.909 9.195 1 86.62 63 CYS B C 1
ATOM 1641 O O . CYS B 1 63 ? 13.453 1.093 8.023 1 86.62 63 CYS B O 1
ATOM 1643 N N . THR B 1 64 ? 12.281 0.062 9.609 1 92.56 64 THR B N 1
ATOM 1644 C CA . THR B 1 64 ? 11.477 -0.652 8.625 1 92.56 64 THR B CA 1
ATOM 1645 C C . THR B 1 64 ? 10.68 0.325 7.762 1 92.56 64 THR B C 1
ATOM 1647 O O . THR B 1 64 ? 10.125 1.299 8.273 1 92.56 64 THR B O 1
ATOM 1650 N N . LEU B 1 65 ? 10.68 0.066 6.457 1 94.5 65 LEU B N 1
ATOM 1651 C CA . LEU B 1 65 ? 9.875 0.848 5.523 1 94.5 65 LEU B CA 1
ATOM 1652 C C . LEU B 1 65 ? 8.547 0.158 5.238 1 94.5 65 LEU B C 1
ATOM 1654 O O . LEU B 1 65 ? 8.516 -0.94 4.68 1 94.5 65 LEU B O 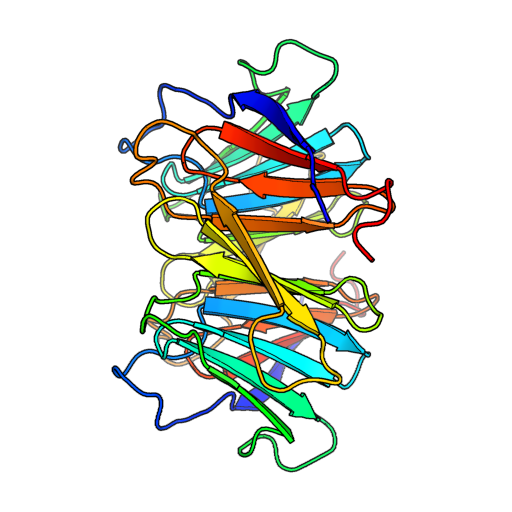1
ATOM 1658 N N . TYR B 1 66 ? 7.512 0.844 5.531 1 94 66 TYR B N 1
ATOM 1659 C CA . TYR B 1 66 ? 6.191 0.232 5.488 1 94 66 TYR B CA 1
ATOM 1660 C C . TYR B 1 66 ? 5.566 0.374 4.105 1 94 66 TYR B C 1
ATOM 1662 O O . TYR B 1 66 ? 4.785 -0.479 3.68 1 94 66 TYR B O 1
ATOM 1670 N N . CYS B 1 67 ? 5.871 1.443 3.479 1 96.38 67 CYS B N 1
ATOM 1671 C CA . CYS B 1 67 ? 5.25 1.692 2.182 1 96.38 67 CYS B CA 1
ATOM 1672 C C . CYS B 1 67 ? 6.195 2.461 1.264 1 96.38 67 CYS B C 1
ATOM 1674 O O . CYS B 1 67 ? 7.156 3.07 1.729 1 96.38 67 CYS B O 1
ATOM 1676 N N . ILE B 1 68 ? 5.898 2.379 -0.02 1 97 68 ILE B N 1
ATOM 1677 C CA . ILE B 1 68 ? 6.738 3.006 -1.036 1 97 68 ILE B CA 1
ATOM 1678 C C . ILE B 1 68 ? 5.875 3.469 -2.207 1 97 68 ILE B C 1
ATOM 1680 O O . ILE B 1 68 ? 4.895 2.807 -2.562 1 97 68 ILE B O 1
ATOM 1684 N N . GLN B 1 69 ? 6.191 4.586 -2.723 1 96.12 69 GLN B N 1
ATOM 1685 C CA . GLN B 1 69 ? 5.57 5.113 -3.934 1 96.12 69 GLN B CA 1
ATOM 1686 C C . GLN B 1 69 ? 6.598 5.816 -4.816 1 96.12 69 GLN B C 1
ATOM 1688 O O . GLN B 1 69 ? 7.645 6.25 -4.332 1 96.12 69 GLN B O 1
ATOM 1693 N N . THR B 1 70 ? 6.281 5.863 -6.094 1 95.06 70 THR B N 1
ATOM 1694 C CA . THR B 1 70 ? 7.129 6.57 -7.047 1 95.06 70 THR B CA 1
ATOM 1695 C C . THR B 1 70 ? 6.32 7.602 -7.828 1 95.06 70 THR B C 1
ATOM 1697 O O . THR B 1 70 ? 5.133 7.398 -8.094 1 95.06 70 THR B O 1
ATOM 1700 N N . ASP B 1 71 ? 6.984 8.641 -8.234 1 88.88 71 ASP B N 1
ATOM 1701 C CA . ASP B 1 71 ? 6.301 9.648 -9.039 1 88.88 71 ASP B CA 1
ATOM 1702 C C . ASP B 1 71 ? 6.414 9.328 -10.523 1 88.88 71 ASP B C 1
ATOM 1704 O O . ASP B 1 71 ? 5.992 10.125 -11.367 1 88.88 71 ASP B O 1
ATOM 1708 N N . GLY B 1 72 ? 6.992 8.164 -10.805 1 89.25 72 GLY B N 1
ATOM 1709 C CA . GLY B 1 72 ? 7.172 7.762 -12.188 1 89.25 72 GLY B CA 1
ATOM 1710 C C . GLY B 1 72 ? 8.375 8.406 -12.852 1 89.25 72 GLY B C 1
ATOM 1711 O O . GLY B 1 72 ? 8.617 8.203 -14.039 1 89.25 72 GLY B O 1
ATOM 1712 N N . ASN B 1 73 ? 9.039 9.211 -12.102 1 89.06 73 ASN B N 1
ATOM 1713 C CA . ASN B 1 73 ? 10.242 9.875 -12.586 1 89.06 73 ASN B CA 1
ATOM 1714 C C . ASN B 1 73 ? 11.461 9.5 -11.742 1 89.06 73 ASN B C 1
ATOM 1716 O O . ASN B 1 73 ? 11.828 8.328 -11.648 1 89.06 73 ASN B O 1
ATOM 1720 N N . HIS B 1 74 ? 12.039 10.477 -11.055 1 89.06 74 HIS B N 1
ATOM 1721 C CA . HIS B 1 74 ? 13.273 10.18 -10.344 1 89.06 74 HIS B CA 1
ATOM 1722 C C . HIS B 1 74 ? 13.039 10.109 -8.836 1 89.06 74 HIS B C 1
ATOM 1724 O O . HIS B 1 74 ? 13.953 9.797 -8.07 1 89.06 74 HIS B O 1
ATOM 1730 N N . MET B 1 75 ? 11.883 10.25 -8.438 1 89.44 75 MET B N 1
ATOM 1731 C CA . MET B 1 75 ? 11.664 10.398 -7.004 1 89.44 75 MET B CA 1
ATOM 1732 C C . MET B 1 75 ? 10.93 9.18 -6.438 1 89.44 75 MET B C 1
ATOM 1734 O O . MET B 1 75 ? 9.984 8.688 -7.047 1 89.44 75 MET B O 1
ATOM 1738 N N . ILE B 1 76 ? 11.422 8.734 -5.32 1 95 76 ILE B N 1
ATOM 1739 C CA . ILE B 1 76 ? 10.773 7.691 -4.527 1 95 76 ILE B CA 1
ATOM 1740 C C . ILE B 1 76 ? 10.367 8.258 -3.168 1 95 76 ILE B C 1
ATOM 1742 O O . ILE B 1 76 ? 11.125 9.016 -2.553 1 95 76 ILE B O 1
ATOM 1746 N N . ALA B 1 77 ? 9.219 7.973 -2.748 1 95.56 77 ALA B N 1
ATOM 1747 C CA . ALA B 1 77 ? 8.789 8.297 -1.39 1 95.56 77 ALA B CA 1
ATOM 1748 C C . ALA B 1 77 ? 8.57 7.023 -0.571 1 95.56 77 ALA B C 1
ATOM 1750 O O . ALA B 1 77 ? 8.008 6.047 -1.069 1 95.56 77 ALA B O 1
ATOM 1751 N N . SER B 1 78 ? 9.031 6.957 0.611 1 96.38 78 SER B N 1
ATOM 1752 C CA . SER B 1 78 ? 8.82 5.828 1.511 1 96.38 78 SER B CA 1
ATOM 1753 C C . SER B 1 78 ? 8.312 6.289 2.873 1 96.38 78 SER B C 1
ATOM 1755 O O . SER B 1 78 ? 8.547 7.434 3.271 1 96.38 78 SER B O 1
ATOM 1757 N N . GLY B 1 79 ? 7.543 5.418 3.486 1 95.62 79 GLY B N 1
ATOM 1758 C CA . GLY B 1 79 ? 7.062 5.668 4.836 1 95.62 79 GLY B CA 1
ATOM 1759 C C . GLY B 1 79 ? 7.645 4.719 5.863 1 95.62 79 GLY B C 1
ATOM 1760 O O . GLY B 1 79 ? 7.809 3.529 5.594 1 95.62 79 GLY B O 1
ATOM 1761 N N . SER B 1 80 ? 7.883 5.242 7 1 92.25 80 SER B N 1
ATOM 1762 C CA . SER B 1 80 ? 8.523 4.449 8.047 1 92.25 80 SER B CA 1
ATOM 1763 C C . SER B 1 80 ? 7.492 3.74 8.914 1 92.25 80 SER B C 1
ATOM 1765 O O . SER B 1 80 ? 6.32 4.125 8.938 1 92.25 80 SER B O 1
ATOM 1767 N N . SER B 1 81 ? 8.062 2.701 9.648 1 88.94 81 SER B N 1
ATOM 1768 C CA . SER B 1 81 ? 7.215 1.921 10.539 1 88.94 81 SER B CA 1
ATOM 1769 C C . SER B 1 81 ? 6.957 2.664 11.852 1 88.94 81 SER B C 1
ATOM 1771 O O . SER B 1 81 ? 6.082 2.275 12.625 1 88.94 81 SER B O 1
ATOM 1773 N N . TYR B 1 82 ? 7.734 3.754 12.023 1 84 82 TYR B N 1
ATOM 1774 C CA . TYR B 1 82 ? 7.562 4.484 13.273 1 84 82 TYR B CA 1
ATOM 1775 C C . TYR B 1 82 ? 7.668 5.988 13.047 1 84 82 TYR B C 1
ATOM 1777 O O . TYR B 1 82 ? 8.258 6.434 12.055 1 84 82 TYR B O 1
ATOM 1785 N N . TYR B 1 83 ? 7.004 6.773 13.875 1 82.38 83 TYR B N 1
ATOM 1786 C CA . TYR B 1 83 ? 7.176 8.211 14.062 1 82.38 83 TYR B CA 1
ATOM 1787 C C . TYR B 1 83 ? 6.559 8.992 12.906 1 82.38 83 TYR B C 1
ATOM 1789 O O . TYR B 1 83 ? 6.832 10.18 12.734 1 82.38 83 TYR B O 1
ATOM 1797 N N . GLY B 1 84 ? 5.895 8.32 12.023 1 89 84 GLY B N 1
ATOM 1798 C CA . GLY B 1 84 ? 5.215 9.039 10.953 1 89 84 GLY B CA 1
ATOM 1799 C C . GLY B 1 84 ? 6.172 9.781 10.039 1 89 84 GLY B C 1
ATOM 1800 O O . GLY B 1 84 ? 5.938 10.945 9.703 1 89 84 GLY B O 1
ATOM 1801 N N . VAL B 1 85 ? 7.238 9.117 9.688 1 90.88 85 VAL B N 1
ATOM 1802 C CA . VAL B 1 85 ? 8.273 9.766 8.891 1 90.88 85 VAL B CA 1
ATOM 1803 C C . VAL B 1 85 ? 8.141 9.344 7.426 1 90.88 85 VAL B C 1
ATOM 1805 O O . VAL B 1 85 ? 8.008 8.156 7.129 1 90.88 85 VAL B O 1
ATOM 1808 N N . VAL B 1 86 ? 8.156 10.391 6.574 1 93.12 86 VAL B N 1
ATOM 1809 C CA . VAL B 1 86 ? 8.242 10.172 5.133 1 93.12 86 VAL B CA 1
ATOM 1810 C C . VAL B 1 86 ? 9.617 10.578 4.629 1 93.12 86 VAL B C 1
ATOM 1812 O O . VAL B 1 86 ? 10.117 11.648 4.977 1 93.12 86 VAL B O 1
ATOM 1815 N N . ARG B 1 87 ? 10.203 9.695 3.861 1 93.5 87 ARG B N 1
ATOM 1816 C CA . ARG B 1 87 ? 11.5 9.992 3.27 1 93.5 87 ARG B CA 1
ATOM 1817 C C . ARG B 1 87 ? 11.414 10.031 1.747 1 93.5 87 ARG B C 1
ATOM 1819 O O . ARG B 1 87 ? 10.711 9.219 1.14 1 93.5 87 ARG B O 1
ATOM 1826 N N . PHE B 1 88 ? 12.227 10.961 1.238 1 92.69 88 PHE B N 1
ATOM 1827 C CA . PHE B 1 88 ? 12.328 11.07 -0.212 1 92.69 88 PHE B CA 1
ATOM 1828 C C . PHE B 1 88 ? 13.703 10.641 -0.697 1 92.69 88 PHE B C 1
ATOM 1830 O O . PHE B 1 88 ? 14.719 10.945 -0.066 1 92.69 88 PHE B O 1
ATOM 1837 N N . TRP B 1 89 ? 13.617 9.906 -1.774 1 93.38 89 TRP B N 1
ATOM 1838 C CA . TRP B 1 89 ? 14.836 9.398 -2.4 1 93.38 89 TRP B CA 1
ATOM 1839 C C . TRP B 1 89 ? 14.922 9.844 -3.855 1 93.38 89 TRP B C 1
ATOM 1841 O O . TRP B 1 89 ? 13.906 9.938 -4.547 1 93.38 89 TRP B O 1
ATOM 1851 N N . ASP B 1 90 ? 16.109 10.188 -4.301 1 91.5 90 ASP B N 1
ATOM 1852 C CA . ASP B 1 90 ? 16.406 10.406 -5.711 1 91.5 90 ASP B CA 1
ATOM 1853 C C . ASP B 1 90 ? 17.094 9.188 -6.324 1 91.5 90 ASP B C 1
ATOM 1855 O O . ASP B 1 90 ? 18.203 8.82 -5.906 1 91.5 90 ASP B O 1
ATOM 1859 N N . LYS B 1 91 ? 16.484 8.586 -7.32 1 90.12 91 LYS B N 1
ATOM 1860 C CA . LYS B 1 91 ? 16.984 7.355 -7.93 1 90.12 91 LYS B CA 1
ATOM 1861 C C . LYS B 1 91 ? 18.375 7.555 -8.508 1 90.12 91 LYS B C 1
ATOM 1863 O O . LYS B 1 91 ? 19.109 6.586 -8.75 1 90.12 91 LYS B O 1
ATOM 1868 N N . ARG B 1 92 ? 18.719 8.828 -8.781 1 88.69 92 ARG B N 1
ATOM 1869 C CA . ARG B 1 92 ? 20.016 9.148 -9.344 1 88.69 92 ARG B CA 1
ATOM 1870 C C . ARG B 1 92 ? 21.078 9.219 -8.258 1 88.69 92 ARG B C 1
ATOM 1872 O O . ARG B 1 92 ? 22.281 9.281 -8.555 1 88.69 92 ARG B O 1
ATOM 1879 N N . GLN B 1 93 ? 20.609 9.164 -7.039 1 84.69 93 GLN B N 1
ATOM 1880 C CA . GLN B 1 93 ? 21.516 9.195 -5.895 1 84.69 93 GLN B CA 1
ATOM 1881 C C . GLN B 1 93 ? 21.328 7.965 -5.012 1 84.69 93 GLN B C 1
ATOM 1883 O O . GLN B 1 93 ? 20.328 7.254 -5.133 1 84.69 93 GLN B O 1
ATOM 1888 N N . SER B 1 94 ? 22.328 7.691 -4.18 1 80.31 94 SER B N 1
ATOM 1889 C CA . SER B 1 94 ? 22.25 6.527 -3.303 1 80.31 94 SER B CA 1
ATOM 1890 C C . SER B 1 94 ? 21.719 6.906 -1.926 1 80.31 94 SER B C 1
ATOM 1892 O O . SER B 1 94 ? 21.172 6.062 -1.211 1 80.31 94 SER B O 1
ATOM 1894 N N . LYS B 1 95 ? 21.844 8.164 -1.626 1 81 95 LYS B N 1
ATOM 1895 C CA . LYS B 1 95 ? 21.469 8.555 -0.268 1 81 95 LYS B CA 1
ATOM 1896 C C . LYS B 1 95 ? 20.078 9.188 -0.237 1 81 95 LYS B C 1
ATOM 1898 O O . LYS B 1 95 ? 19.594 9.68 -1.257 1 81 95 LYS B O 1
ATOM 1903 N N . CYS B 1 96 ? 19.547 9.133 1.004 1 82.31 96 CYS B N 1
ATOM 1904 C CA . CYS B 1 96 ? 18.266 9.781 1.262 1 82.31 96 CYS B CA 1
ATOM 1905 C C . CYS B 1 96 ? 18.344 11.281 1.008 1 82.31 96 CYS B C 1
ATOM 1907 O O . CYS B 1 96 ? 19.312 11.938 1.424 1 82.31 96 CYS B O 1
ATOM 1909 N N . LEU B 1 97 ? 17.359 11.836 0.314 1 79.06 97 LEU B N 1
ATOM 1910 C CA . LEU B 1 97 ? 17.359 13.242 -0.074 1 79.06 97 LEU B CA 1
ATOM 1911 C C . LEU B 1 97 ? 16.797 14.117 1.045 1 79.06 97 LEU B C 1
ATOM 1913 O O . LEU B 1 97 ? 17.406 15.109 1.431 1 79.06 97 LEU B O 1
ATOM 1917 N N . GLN B 1 98 ? 15.656 13.766 1.539 1 86.38 98 GLN B N 1
ATOM 1918 C CA . GLN B 1 98 ? 14.945 14.57 2.527 1 86.38 98 GLN B CA 1
ATOM 1919 C C . GLN B 1 98 ? 13.938 13.719 3.305 1 86.38 98 GLN B C 1
ATOM 1921 O O . GLN B 1 98 ? 13.555 12.641 2.857 1 86.38 98 GLN B O 1
ATOM 1926 N N . TYR B 1 99 ? 13.656 14.18 4.551 1 88.62 99 TYR B N 1
ATOM 1927 C CA . TYR B 1 99 ? 12.609 13.508 5.32 1 88.62 99 TYR B CA 1
ATOM 1928 C C . TYR B 1 99 ? 11.641 14.516 5.914 1 88.62 99 TYR B C 1
ATOM 1930 O O . TYR B 1 99 ? 11.984 15.68 6.121 1 88.62 99 TYR B O 1
ATOM 1938 N N . PHE B 1 100 ? 10.422 14.078 6.105 1 87.25 100 PHE B N 1
ATOM 1939 C CA . PHE B 1 100 ? 9.359 14.883 6.691 1 87.25 100 PHE B CA 1
ATOM 1940 C C . PHE B 1 100 ? 8.688 14.133 7.836 1 87.25 100 PHE B C 1
ATOM 1942 O O . PHE B 1 100 ? 8.328 12.961 7.691 1 87.25 100 PHE B O 1
ATOM 1949 N N . GLN B 1 101 ? 8.531 14.836 8.906 1 87.31 101 GLN B N 1
ATOM 1950 C CA . GLN B 1 101 ? 7.711 14.32 10 1 87.31 101 GLN B CA 1
ATOM 1951 C C . GLN B 1 101 ? 6.27 14.805 9.875 1 87.31 101 GLN B C 1
ATOM 1953 O O . GLN B 1 101 ? 6.008 16.016 9.906 1 87.31 101 GLN B O 1
ATOM 1958 N N . LEU B 1 102 ? 5.289 13.977 9.602 1 85.31 102 LEU B N 1
ATOM 1959 C CA . LEU B 1 102 ? 3.91 14.336 9.281 1 85.31 102 LEU B CA 1
ATOM 1960 C C . LEU B 1 102 ? 3.205 14.922 10.5 1 85.31 102 LEU B C 1
ATOM 1962 O O . LEU B 1 102 ? 2.227 15.656 10.359 1 85.31 102 LEU B O 1
ATOM 1966 N N . CYS B 1 103 ? 3.279 14.5 11.711 1 68.06 103 CYS B N 1
ATOM 1967 C CA . CYS B 1 103 ? 2.641 15.164 12.844 1 68.06 103 CYS B CA 1
ATOM 1968 C C . CYS B 1 103 ? 3.66 15.508 13.922 1 68.06 103 CYS B C 1
ATOM 1970 O O . CYS B 1 103 ? 4.688 14.836 14.047 1 68.06 103 CYS B O 1
ATOM 1972 N N . ALA B 1 104 ? 3.543 16.875 14.352 1 57.34 104 ALA B N 1
ATOM 1973 C CA . ALA B 1 104 ? 4.422 17.516 15.328 1 57.34 104 ALA B CA 1
ATOM 1974 C C . ALA B 1 104 ? 4.477 16.703 16.625 1 57.34 104 ALA B C 1
ATOM 1976 O O . ALA B 1 104 ? 5.445 16.797 17.375 1 57.34 104 ALA B O 1
ATOM 1977 N N . HIS B 1 105 ? 3.318 16.078 17.062 1 57.56 105 HIS B N 1
ATOM 1978 C CA . HIS B 1 105 ? 3.453 15.43 18.359 1 57.56 105 HIS B CA 1
ATOM 1979 C C . HIS B 1 105 ? 3.967 14.008 18.203 1 57.56 105 HIS B C 1
ATOM 1981 O O . HIS B 1 105 ? 3.711 13.352 17.203 1 57.56 105 HIS B O 1
ATOM 1987 N N . PRO B 1 106 ? 4.809 13.656 19.047 1 53.81 106 PRO B N 1
ATOM 1988 C CA . PRO B 1 106 ? 5.449 12.422 18.578 1 53.81 106 PRO B CA 1
ATOM 1989 C C . PRO B 1 106 ? 4.469 11.477 17.891 1 53.81 106 PRO B C 1
ATOM 1991 O O . PRO B 1 106 ? 3.512 11.016 18.516 1 53.81 106 PRO B O 1
ATOM 1994 N N . VAL B 1 107 ? 4.188 11.625 16.672 1 59.72 107 VAL B N 1
ATOM 1995 C CA . VAL B 1 107 ? 3.344 10.633 16.016 1 59.72 107 VAL B CA 1
ATOM 1996 C C . VAL B 1 107 ? 3.99 9.258 16.125 1 59.72 107 VAL B C 1
ATOM 1998 O O . VAL B 1 107 ? 5.129 9.062 15.688 1 59.72 107 VAL B O 1
ATOM 2001 N N . THR B 1 108 ? 3.551 8.438 17.031 1 74.56 108 THR B N 1
ATOM 2002 C CA . THR B 1 108 ? 4.059 7.078 17.188 1 74.56 108 THR B CA 1
ATOM 2003 C C . THR B 1 108 ? 3.465 6.156 16.125 1 74.56 108 THR B C 1
ATOM 2005 O O . THR B 1 108 ? 3.75 4.957 16.109 1 74.56 108 THR B O 1
ATOM 2008 N N . SER B 1 109 ? 2.766 6.82 15.188 1 84.31 109 SER B N 1
ATOM 2009 C CA . SER B 1 109 ? 2.094 5.941 14.234 1 84.31 109 SER B CA 1
ATOM 2010 C C . SER B 1 109 ? 2.967 5.684 13.016 1 84.31 109 SER B C 1
ATOM 2012 O O . SER B 1 109 ? 3.705 6.566 12.57 1 84.31 109 SER B O 1
ATOM 2014 N N . PRO B 1 110 ? 3.025 4.488 12.477 1 90.06 110 PRO B N 1
ATOM 2015 C CA . PRO B 1 110 ? 3.635 4.246 11.164 1 90.06 110 PRO B CA 1
ATOM 2016 C C . PRO B 1 110 ? 2.963 5.039 10.047 1 90.06 110 PRO B C 1
ATOM 2018 O O . PRO B 1 110 ? 1.856 5.551 10.227 1 90.06 110 PRO B O 1
ATOM 2021 N N . VAL B 1 111 ? 3.65 5.254 8.953 1 93.19 111 VAL B N 1
ATOM 2022 C CA . VAL B 1 111 ? 3.047 5.641 7.684 1 93.19 111 VAL B CA 1
ATOM 2023 C C . VAL B 1 111 ? 2.621 4.395 6.914 1 93.19 111 VAL B C 1
ATOM 2025 O O . VAL B 1 111 ? 3.463 3.672 6.375 1 93.19 111 VAL B O 1
ATOM 2028 N N . TYR B 1 112 ? 1.4 4.188 6.82 1 91.62 112 TYR B N 1
ATOM 2029 C CA . TYR B 1 112 ? 0.893 2.92 6.309 1 91.62 112 TYR B CA 1
ATOM 2030 C C . TYR B 1 112 ? 0.838 2.928 4.785 1 91.62 112 TYR B C 1
ATOM 2032 O O . TYR B 1 112 ? 0.986 1.884 4.145 1 91.62 112 TYR B O 1
ATOM 2040 N N . CYS B 1 113 ? 0.566 4.082 4.289 1 94.31 113 CYS B N 1
ATOM 2041 C CA . CYS B 1 113 ? 0.385 4.141 2.844 1 94.31 113 CYS B CA 1
ATOM 2042 C C . CYS B 1 113 ? 0.709 5.531 2.309 1 94.31 113 CYS B C 1
ATOM 2044 O O . CYS B 1 113 ? 0.466 6.531 2.982 1 94.31 113 CYS B O 1
ATOM 2046 N N . LEU B 1 114 ? 1.204 5.555 1.104 1 95.5 114 LEU B N 1
ATOM 2047 C CA . LEU B 1 114 ? 1.485 6.785 0.369 1 95.5 114 LEU B CA 1
ATOM 2048 C C . LEU B 1 114 ? 0.813 6.762 -0.999 1 95.5 114 LEU B C 1
ATOM 2050 O O . LEU B 1 114 ? 0.716 5.711 -1.633 1 95.5 114 LEU B O 1
ATOM 2054 N N . GLN B 1 115 ? 0.399 7.926 -1.388 1 92.56 115 GLN B N 1
ATOM 2055 C CA . GLN B 1 115 ? -0.15 8.07 -2.732 1 92.56 115 GLN B CA 1
ATOM 2056 C C . GLN B 1 115 ? 0.194 9.438 -3.32 1 92.56 115 GLN B C 1
ATOM 2058 O O . GLN B 1 115 ? -0.121 10.477 -2.727 1 92.56 115 GLN B O 1
ATOM 2063 N N . PHE B 1 116 ? 0.779 9.383 -4.586 1 90.44 116 PHE B N 1
ATOM 2064 C CA . PHE B 1 116 ? 1.109 10.633 -5.262 1 90.44 116 PHE B CA 1
ATOM 2065 C C . PHE B 1 116 ? -0.076 11.141 -6.074 1 90.44 116 PHE B C 1
ATOM 2067 O O . PHE B 1 116 ? -0.81 10.352 -6.668 1 90.44 116 PHE B O 1
ATOM 2074 N N . SER B 1 117 ? -0.224 12.367 -6.016 1 86 117 SER B N 1
ATOM 2075 C CA . SER B 1 117 ? -0.912 13.086 -7.082 1 86 117 SER B CA 1
ATOM 2076 C C . SER B 1 117 ? 0.056 13.961 -7.871 1 86 117 SER B C 1
ATOM 2078 O O . SER B 1 117 ? 1.268 13.914 -7.648 1 86 117 SER B O 1
ATOM 2080 N N . SER B 1 118 ? -0.461 14.719 -8.773 1 83.25 118 SER B N 1
ATOM 2081 C CA . SER B 1 118 ? 0.396 15.578 -9.578 1 83.25 118 SER B CA 1
ATOM 2082 C C . SER B 1 118 ? 1.101 16.625 -8.719 1 83.25 118 SER B C 1
ATOM 2084 O O . SER B 1 118 ? 2.24 17 -9.008 1 83.25 118 SER B O 1
ATOM 2086 N N . SER B 1 119 ? 0.478 17 -7.609 1 84.69 119 SER B N 1
ATOM 2087 C CA . SER B 1 119 ? 1.061 18.094 -6.852 1 84.69 119 SER B CA 1
ATOM 2088 C C . SER B 1 119 ? 1.223 17.734 -5.379 1 84.69 119 SER B C 1
ATOM 2090 O O . SER B 1 119 ? 1.868 18.453 -4.625 1 84.69 119 SER B O 1
ATOM 2092 N N . HIS B 1 120 ? 0.69 16.625 -4.992 1 90 120 HIS B N 1
ATOM 2093 C CA . HIS B 1 120 ? 0.661 16.312 -3.566 1 90 120 HIS B CA 1
ATOM 2094 C C . HIS B 1 120 ? 1.091 14.867 -3.311 1 90 120 HIS B C 1
ATOM 2096 O O . HIS B 1 120 ? 1.044 14.031 -4.215 1 90 120 HIS B O 1
ATOM 2102 N N . LEU B 1 121 ? 1.646 14.664 -2.156 1 92.94 121 LEU B N 1
ATOM 2103 C CA . LEU B 1 121 ? 1.824 13.328 -1.608 1 92.94 121 LEU B CA 1
ATOM 2104 C C . LEU B 1 121 ? 0.906 13.102 -0.412 1 92.94 121 LEU B C 1
ATOM 2106 O O . LEU B 1 121 ? 0.996 13.82 0.588 1 92.94 121 LEU B O 1
ATOM 2110 N N . TYR B 1 122 ? 0.024 12.156 -0.589 1 92.88 122 TYR B N 1
ATOM 2111 C CA . TYR B 1 122 ? -0.87 11.797 0.506 1 92.88 122 TYR B CA 1
ATOM 2112 C C . TYR B 1 122 ? -0.268 10.688 1.358 1 92.88 122 TYR B C 1
ATOM 2114 O O . TYR B 1 122 ? 0.325 9.742 0.832 1 92.88 122 TYR B O 1
ATOM 2122 N N . ALA B 1 123 ? -0.41 10.805 2.674 1 94.12 123 ALA B N 1
ATOM 2123 C CA . ALA B 1 123 ? 0.123 9.836 3.633 1 94.12 123 ALA B CA 1
ATOM 2124 C C . ALA B 1 123 ? -0.935 9.438 4.656 1 94.12 123 ALA B C 1
ATOM 2126 O O . ALA B 1 123 ? -1.526 10.297 5.312 1 94.12 123 ALA B O 1
ATOM 2127 N N . ALA B 1 124 ? -1.126 8.172 4.73 1 92.94 124 ALA B N 1
ATOM 2128 C CA . ALA B 1 124 ? -2.084 7.668 5.707 1 92.94 124 ALA B CA 1
ATOM 2129 C C . ALA B 1 124 ? -1.375 7.18 6.969 1 92.94 124 ALA B C 1
ATOM 2131 O O . ALA B 1 124 ? -0.416 6.406 6.887 1 92.94 124 ALA B O 1
ATOM 2132 N N . LEU B 1 125 ? -1.902 7.633 8.031 1 90 125 LEU B N 1
ATOM 2133 C CA . LEU B 1 125 ? -1.51 7.125 9.344 1 90 125 LEU B CA 1
ATOM 2134 C C . LEU B 1 125 ? -2.607 6.246 9.938 1 90 125 LEU B C 1
ATOM 2136 O O . LEU B 1 125 ? -3.502 5.793 9.219 1 90 125 LEU B O 1
ATOM 2140 N N . ALA B 1 126 ? -2.568 5.984 11.164 1 84.88 126 ALA B N 1
ATOM 2141 C CA . ALA B 1 126 ? -3.533 5.066 11.758 1 84.88 126 ALA B CA 1
ATOM 2142 C C . ALA B 1 126 ? -4.953 5.609 11.641 1 84.88 126 ALA B C 1
ATOM 2144 O O . ALA B 1 126 ? -5.887 4.867 11.32 1 84.88 126 ALA B O 1
ATOM 2145 N N . ASN B 1 127 ? -5.086 6.961 11.836 1 85.88 127 ASN B N 1
ATOM 2146 C CA . ASN B 1 127 ? -6.445 7.492 11.859 1 85.88 127 ASN B CA 1
ATOM 2147 C C . ASN B 1 127 ? -6.543 8.812 11.102 1 85.88 127 ASN B C 1
ATOM 2149 O O . ASN B 1 127 ? -7.527 9.539 11.242 1 85.88 127 ASN B O 1
ATOM 2153 N N . THR B 1 128 ? -5.535 9.102 10.352 1 87.44 128 THR B N 1
ATOM 2154 C CA . THR B 1 128 ? -5.566 10.391 9.664 1 87.44 128 THR B CA 1
ATOM 2155 C C . THR B 1 128 ? -4.918 10.281 8.289 1 87.44 128 THR B C 1
ATOM 2157 O O . THR B 1 128 ? -4.066 9.422 8.062 1 87.44 128 THR B O 1
ATOM 2160 N N . LEU B 1 129 ? -5.418 11.211 7.492 1 90.75 129 LEU B N 1
ATOM 2161 C CA . LEU B 1 129 ? -4.812 11.445 6.184 1 90.75 129 LEU B CA 1
ATOM 2162 C C . LEU B 1 129 ? -4.145 12.812 6.129 1 90.75 129 LEU B C 1
ATOM 2164 O O . LEU B 1 129 ? -4.77 13.828 6.445 1 90.75 129 LEU B O 1
ATOM 2168 N N . GLN B 1 130 ? -2.861 12.766 5.809 1 92 130 GLN B N 1
ATOM 2169 C CA . GLN B 1 130 ? -2.086 13.992 5.672 1 92 130 GLN B CA 1
ATOM 2170 C C . GLN B 1 130 ? -1.585 14.172 4.242 1 92 130 GLN B C 1
ATOM 2172 O O . GLN B 1 130 ? -1.525 13.211 3.475 1 92 130 GLN B O 1
ATOM 2177 N N . THR B 1 131 ? -1.283 15.43 3.926 1 91.31 131 THR B N 1
ATOM 2178 C CA . THR B 1 131 ? -0.747 15.672 2.592 1 91.31 131 THR B CA 1
ATOM 2179 C C . THR B 1 131 ? 0.483 16.578 2.66 1 91.31 131 THR B C 1
ATOM 2181 O O . THR B 1 131 ? 0.588 17.422 3.547 1 91.31 131 THR B O 1
ATOM 2184 N N . LEU B 1 132 ? 1.394 16.203 1.835 1 90.19 132 LEU B N 1
ATOM 2185 C CA . LEU B 1 132 ? 2.566 17.047 1.604 1 90.19 132 LEU B CA 1
ATOM 2186 C C . LEU B 1 132 ? 2.49 17.719 0.243 1 90.19 132 LEU B C 1
ATOM 2188 O O . LEU B 1 132 ? 2.457 17.062 -0.792 1 90.19 132 LEU B O 1
ATOM 2192 N N . ASP B 1 133 ? 2.385 19.031 0.241 1 87.81 133 ASP B N 1
ATOM 2193 C CA . ASP B 1 133 ? 2.348 19.812 -0.993 1 87.81 133 ASP B CA 1
ATOM 2194 C C . ASP B 1 133 ? 3.758 20.172 -1.458 1 87.81 133 ASP B C 1
ATOM 2196 O O . ASP B 1 133 ? 4.5 20.844 -0.742 1 87.81 133 ASP B O 1
ATOM 2200 N N . PHE B 1 134 ? 4.188 19.688 -2.57 1 75.88 134 PHE B N 1
ATOM 2201 C CA . PHE B 1 134 ? 5.535 19.984 -3.037 1 75.88 134 PHE B CA 1
ATOM 2202 C C . PHE B 1 134 ? 5.492 20.781 -4.336 1 75.88 134 PHE B C 1
ATOM 2204 O O . PHE B 1 134 ? 6.5 20.891 -5.039 1 75.88 134 PHE B O 1
ATOM 2211 N N . SER B 1 135 ? 4.238 21.078 -4.73 1 67.19 135 SER B N 1
ATOM 2212 C CA . SER B 1 135 ? 4.16 21.938 -5.902 1 67.19 135 SER B CA 1
ATOM 2213 C C . SER B 1 135 ? 5.227 23.031 -5.855 1 67.19 135 SER B C 1
ATOM 2215 O O . SER B 1 135 ? 5.68 23.516 -6.898 1 67.19 135 SER B O 1
ATOM 2217 N N . GLN B 1 136 ? 5.297 23.547 -4.762 1 59.44 136 GLN B N 1
ATOM 2218 C CA . GLN B 1 136 ? 6.379 24.531 -4.75 1 59.44 136 GLN B CA 1
ATOM 2219 C C . GLN B 1 136 ? 7.738 23.844 -4.641 1 59.44 136 GLN B C 1
ATOM 2221 O O . GLN B 1 136 ? 7.832 22.688 -4.223 1 59.44 136 GLN B O 1
ATOM 2226 N N . SER B 1 137 ? 9.008 24.281 -5.113 1 53.5 137 SER B N 1
ATOM 2227 C CA . SER B 1 137 ? 10.367 23.844 -5.438 1 53.5 137 SER B CA 1
ATOM 2228 C C . SER B 1 137 ? 10.859 22.781 -4.465 1 53.5 137 SER B C 1
ATOM 2230 O O . SER B 1 137 ? 11.094 23.062 -3.289 1 53.5 137 SER B O 1
ATOM 2232 N N . LEU B 1 138 ? 10.18 21.688 -4.426 1 49.09 138 LEU B N 1
ATOM 2233 C CA . LEU B 1 138 ? 10.969 20.734 -3.646 1 49.09 138 LEU B CA 1
ATOM 2234 C C . LEU B 1 138 ? 12.445 20.828 -4 1 49.09 138 LEU B C 1
ATOM 2236 O O . LEU B 1 138 ? 13.312 20.531 -3.174 1 49.09 138 LEU B O 1
ATOM 2240 N N . PHE B 1 139 ? 12.57 20.906 -5.383 1 42.56 139 PHE B N 1
ATOM 2241 C CA . PHE B 1 139 ? 13.922 21.156 -5.855 1 42.56 139 PHE B CA 1
ATOM 2242 C C . PHE B 1 139 ? 14.148 22.625 -6.133 1 42.56 139 PHE B C 1
ATOM 2244 O O . PHE B 1 139 ? 13.219 23.344 -6.488 1 42.56 139 PHE B O 1
#